Protein AF-A0A940F686-F1 (afdb_monomer_lite)

Structure (mmCIF, N/CA/C/O backbone):
data_AF-A0A940F686-F1
#
_entry.id   AF-A0A940F686-F1
#
loop_
_atom_site.group_PDB
_atom_site.id
_atom_site.type_symbol
_atom_site.label_atom_id
_atom_site.label_alt_id
_atom_site.label_comp_id
_atom_site.label_asym_id
_atom_site.label_entity_id
_atom_site.label_seq_id
_atom_site.pdbx_PDB_ins_code
_atom_site.Cartn_x
_atom_site.Cartn_y
_atom_site.Cartn_z
_atom_site.occupancy
_atom_site.B_iso_or_equiv
_atom_site.auth_seq_id
_atom_site.auth_comp_id
_atom_site.auth_asym_id
_atom_site.auth_atom_id
_atom_site.pdbx_PDB_model_num
ATOM 1 N N . MET A 1 1 ? -23.294 3.616 33.252 1.00 69.75 1 MET A N 1
ATOM 2 C CA . MET A 1 1 ? -22.230 3.518 32.228 1.00 69.75 1 MET A CA 1
ATOM 3 C C . MET A 1 1 ? -22.544 4.578 31.181 1.00 69.75 1 MET A C 1
ATOM 5 O O . MET A 1 1 ? -23.657 4.560 30.676 1.00 69.75 1 MET A O 1
ATOM 9 N N . PHE A 1 2 ? -21.670 5.561 30.952 1.00 83.56 2 PHE A N 1
ATOM 10 C CA . PHE A 1 2 ? -21.947 6.630 29.980 1.00 83.56 2 PHE A CA 1
ATOM 11 C C . PHE A 1 2 ? -21.847 6.079 28.552 1.00 83.56 2 PHE A C 1
ATOM 13 O O . PHE A 1 2 ? -20.919 5.320 28.258 1.00 83.56 2 PHE A O 1
ATOM 20 N N . ALA A 1 3 ? -22.798 6.441 27.687 1.00 90.19 3 ALA A N 1
ATOM 21 C CA . ALA A 1 3 ? -22.749 6.093 26.270 1.00 90.19 3 ALA A CA 1
ATOM 22 C C . ALA A 1 3 ? -21.462 6.648 25.634 1.00 90.19 3 ALA A C 1
ATOM 24 O O . ALA A 1 3 ? -20.983 7.717 26.019 1.00 90.19 3 ALA A O 1
ATOM 25 N N . ALA A 1 4 ? -20.874 5.906 24.693 1.00 94.38 4 ALA A N 1
ATOM 26 C CA . ALA A 1 4 ? -19.754 6.422 23.915 1.00 94.38 4 ALA A CA 1
ATOM 27 C C . ALA A 1 4 ? -20.218 7.630 23.076 1.00 94.38 4 ALA A C 1
ATOM 29 O O . ALA A 1 4 ? -21.352 7.610 22.588 1.00 94.38 4 ALA A O 1
ATOM 30 N N . PRO A 1 5 ? -19.370 8.657 22.883 1.00 96.00 5 PRO A N 1
ATOM 31 C CA . PRO A 1 5 ? -19.667 9.728 21.938 1.00 96.00 5 PRO A CA 1
ATOM 32 C C . PRO A 1 5 ? -19.938 9.165 20.535 1.00 96.00 5 PRO A C 1
ATOM 34 O O . PRO A 1 5 ? -19.390 8.112 20.194 1.00 96.00 5 PRO A O 1
ATOM 37 N N . PRO A 1 6 ? -20.720 9.844 19.683 1.00 97.06 6 PRO A N 1
ATOM 38 C CA . PRO A 1 6 ? -20.901 9.435 18.292 1.00 97.06 6 PRO A CA 1
ATOM 39 C C . PRO A 1 6 ? -19.561 9.264 17.557 1.00 97.06 6 PRO A C 1
ATOM 41 O O . PRO A 1 6 ? -18.611 10.013 17.794 1.00 97.06 6 PRO A O 1
ATOM 44 N N . LEU A 1 7 ? -19.474 8.312 16.618 1.00 96.69 7 LEU A N 1
ATOM 45 C CA . LEU A 1 7 ? -18.238 8.063 15.854 1.00 96.69 7 LEU A CA 1
ATOM 46 C C . LEU A 1 7 ? -17.739 9.315 15.110 1.00 96.69 7 LEU A C 1
ATOM 48 O O . LEU A 1 7 ? -16.535 9.524 14.995 1.00 96.69 7 LEU A O 1
ATOM 52 N N . SER A 1 8 ? -18.649 10.181 14.655 1.00 96.88 8 SER A N 1
ATOM 53 C CA . SER A 1 8 ? -18.315 11.459 14.012 1.00 96.88 8 SER A CA 1
ATOM 54 C C . SER A 1 8 ? -17.532 12.404 14.929 1.00 96.88 8 SER A C 1
ATOM 56 O O . SER A 1 8 ? -16.588 13.056 14.483 1.00 96.88 8 SER A O 1
ATOM 58 N N . GLU A 1 9 ? -17.877 12.451 16.216 1.00 97.62 9 GLU A N 1
ATOM 59 C CA . GLU A 1 9 ? -17.161 13.238 17.217 1.00 97.62 9 GLU A CA 1
ATOM 60 C C . GLU A 1 9 ? -15.781 12.642 17.509 1.00 97.62 9 GLU A C 1
ATOM 62 O O . GLU A 1 9 ? -14.790 13.370 17.538 1.00 97.62 9 GLU A O 1
ATOM 67 N N . GLN A 1 10 ? -15.688 11.316 17.608 1.00 97.81 10 GLN A N 1
ATOM 68 C CA . GLN A 1 10 ? -14.405 10.634 17.787 1.00 97.81 10 GLN A CA 1
ATOM 69 C C . GLN A 1 10 ? -13.471 10.859 16.583 1.00 97.81 10 GLN A C 1
ATOM 71 O O . GLN A 1 10 ? -12.286 11.141 16.758 1.00 97.81 10 GLN A O 1
ATOM 76 N N . PHE A 1 11 ? -13.986 10.825 15.348 1.00 97.81 11 PHE A N 1
ATOM 77 C CA . PHE A 1 11 ? -13.196 11.176 14.162 1.00 97.81 11 PHE A CA 1
ATOM 78 C C . PHE A 1 11 ? -12.789 12.645 14.128 1.00 97.81 11 PHE A C 1
ATOM 80 O O . PHE A 1 11 ? -11.676 12.952 13.699 1.00 97.81 11 PHE A O 1
ATOM 87 N N . ARG A 1 12 ? -13.650 13.558 14.591 1.00 97.56 12 ARG A N 1
ATOM 88 C CA . ARG A 1 12 ? -13.292 14.973 14.746 1.00 97.56 12 ARG A CA 1
ATOM 89 C C . ARG A 1 12 ? -12.091 15.127 15.677 1.00 97.56 12 ARG A C 1
ATOM 91 O O . ARG A 1 12 ? -11.185 15.884 15.347 1.00 97.56 12 ARG A O 1
ATOM 98 N N . GLU A 1 13 ? -12.030 14.375 16.774 1.00 97.38 13 GLU A N 1
ATOM 99 C CA . GLU A 1 13 ? -10.856 14.363 17.655 1.00 97.38 13 GLU A CA 1
ATOM 100 C C . GLU A 1 13 ? -9.606 13.797 16.970 1.00 97.38 13 GLU A C 1
ATOM 102 O O . GLU A 1 13 ? -8.530 14.382 17.088 1.00 97.38 13 GLU A O 1
ATOM 107 N N . VAL A 1 14 ? -9.727 12.690 16.224 1.00 96.94 14 VAL A N 1
ATOM 108 C CA . VAL A 1 14 ? -8.603 12.118 15.455 1.00 96.94 14 VAL A CA 1
ATOM 109 C C . VAL A 1 14 ? -8.044 13.146 14.468 1.00 96.94 14 VAL A C 1
ATOM 111 O O . VAL A 1 14 ? -6.829 13.333 14.407 1.00 96.94 14 VAL A O 1
ATOM 114 N N . ARG A 1 15 ? -8.920 13.847 13.739 1.00 97.38 15 ARG A N 1
ATOM 115 C CA . ARG A 1 15 ? -8.545 14.898 12.782 1.00 97.38 15 ARG A CA 1
ATOM 116 C C . ARG A 1 15 ? -7.947 16.120 13.470 1.00 97.38 15 ARG A C 1
ATOM 118 O O . ARG A 1 15 ? -6.946 16.631 12.992 1.00 97.38 15 ARG A O 1
ATOM 125 N N . ALA A 1 16 ? -8.511 16.560 14.594 1.00 97.00 16 ALA A N 1
ATOM 126 C CA . ALA A 1 16 ? -7.983 17.690 15.355 1.00 97.00 16 ALA A CA 1
ATOM 127 C C . ALA A 1 16 ? -6.565 17.414 15.877 1.00 97.00 16 ALA A C 1
ATOM 129 O O . ALA A 1 16 ? -5.703 18.284 15.796 1.00 97.00 16 ALA A O 1
ATOM 130 N N . ARG A 1 17 ? -6.298 16.191 16.356 1.00 96.44 17 ARG A N 1
ATOM 131 C CA . ARG A 1 17 ? -4.946 15.774 16.763 1.00 96.44 17 ARG A CA 1
ATOM 132 C C . ARG A 1 17 ? -3.987 15.713 15.577 1.00 96.44 17 ARG A C 1
ATOM 134 O O . ARG A 1 17 ? -2.887 16.228 15.680 1.00 96.44 17 ARG A O 1
ATOM 141 N N . ALA A 1 18 ? -4.414 15.126 14.457 1.00 95.50 18 ALA A N 1
ATOM 142 C CA . ALA A 1 18 ? -3.608 15.094 13.238 1.00 95.50 18 ALA A CA 1
ATOM 143 C C . ALA A 1 18 ? -3.252 16.514 12.758 1.00 95.50 18 ALA A C 1
ATOM 145 O O . ALA A 1 18 ? -2.087 16.790 12.497 1.00 95.50 18 ALA A O 1
ATOM 146 N N . ALA A 1 19 ? -4.222 17.432 12.737 1.00 94.81 19 ALA A N 1
ATOM 147 C CA . ALA A 1 19 ? -4.007 18.822 12.341 1.00 94.81 19 ALA A CA 1
ATOM 148 C C . ALA A 1 19 ? -3.065 19.569 13.299 1.00 94.81 19 ALA A C 1
ATOM 150 O O . ALA A 1 19 ? -2.225 20.343 12.850 1.00 94.81 19 ALA A O 1
ATOM 151 N N . ALA A 1 20 ? -3.146 19.304 14.609 1.00 93.69 20 ALA A N 1
ATOM 152 C CA . ALA A 1 20 ? -2.195 19.847 15.583 1.00 93.69 20 ALA A CA 1
ATOM 153 C C . ALA A 1 20 ? -0.745 19.389 15.319 1.00 93.69 20 ALA A C 1
ATOM 155 O O . ALA A 1 20 ? 0.190 20.118 15.640 1.00 93.69 20 ALA A O 1
ATOM 156 N N . ASP A 1 21 ? -0.573 18.227 14.681 1.00 90.94 21 ASP A N 1
ATOM 157 C CA . ASP A 1 21 ? 0.714 17.689 14.230 1.00 90.94 21 ASP A CA 1
ATOM 158 C C . ASP A 1 21 ? 1.072 18.110 12.781 1.00 90.94 21 ASP A C 1
ATOM 160 O O . ASP A 1 21 ? 2.051 17.615 12.219 1.00 90.94 21 ASP A O 1
ATOM 164 N N . GLY A 1 22 ? 0.293 19.000 12.151 1.00 92.31 22 GLY A N 1
ATOM 165 C CA . GLY A 1 22 ? 0.495 19.434 10.762 1.00 92.31 22 GLY A CA 1
ATOM 166 C C . GLY A 1 22 ? 0.143 18.367 9.719 1.00 92.31 22 GLY A C 1
ATOM 167 O O . GLY A 1 22 ? 0.753 18.314 8.648 1.00 92.31 22 GLY A O 1
ATOM 168 N N . LEU A 1 23 ? -0.797 17.476 10.041 1.00 94.88 23 LEU A N 1
ATOM 169 C CA . LEU A 1 23 ? -1.247 16.385 9.181 1.00 94.88 23 LEU A CA 1
ATOM 170 C C . LEU A 1 23 ? -2.728 16.550 8.807 1.00 94.88 23 LEU A C 1
ATOM 172 O O . LEU A 1 23 ? -3.594 16.759 9.655 1.00 94.88 23 LEU A O 1
ATOM 176 N N . SER A 1 24 ? -3.036 16.327 7.535 1.00 95.81 24 SER A N 1
ATOM 177 C CA . SER A 1 24 ? -4.395 16.093 7.044 1.00 95.81 24 SER A CA 1
ATOM 178 C C . SER A 1 24 ? -4.765 14.608 7.156 1.00 95.81 24 SER A C 1
ATOM 180 O O . SER A 1 24 ? -3.887 13.751 7.248 1.00 95.81 24 SER A O 1
ATOM 182 N N . ALA A 1 25 ? -6.060 14.282 7.156 1.00 96.94 25 ALA A N 1
ATOM 183 C CA . ALA A 1 25 ? -6.541 12.908 7.303 1.00 96.94 25 ALA A CA 1
ATOM 184 C C . ALA A 1 25 ? -7.573 12.547 6.227 1.00 96.94 25 ALA A C 1
ATOM 186 O O . ALA A 1 25 ? -8.651 13.139 6.167 1.00 96.94 25 ALA A O 1
ATOM 187 N N . GLU A 1 26 ? -7.272 11.523 5.431 1.00 97.00 26 GLU A N 1
ATOM 188 C CA . GLU A 1 26 ? -8.225 10.857 4.541 1.00 97.00 26 GLU A CA 1
ATOM 189 C C . GLU A 1 26 ? -8.825 9.651 5.273 1.00 97.00 26 GLU A C 1
ATOM 191 O O . GLU A 1 26 ? -8.091 8.884 5.894 1.00 97.00 26 GLU A O 1
ATOM 196 N N . THR A 1 27 ? -10.149 9.482 5.238 1.00 97.81 27 THR A N 1
ATOM 197 C CA . THR A 1 27 ? -10.847 8.385 5.928 1.00 97.81 27 THR A CA 1
ATOM 198 C C . THR A 1 27 ? -11.651 7.559 4.933 1.00 97.81 27 THR A C 1
ATOM 200 O O . THR A 1 27 ? -12.377 8.133 4.124 1.00 97.81 27 THR A O 1
ATOM 203 N N . ARG A 1 28 ? -11.562 6.231 5.025 1.00 97.69 28 ARG A N 1
ATOM 204 C CA . ARG A 1 28 ? -12.401 5.274 4.289 1.00 97.69 28 ARG A CA 1
ATOM 205 C C . ARG A 1 28 ? -12.902 4.205 5.256 1.00 97.69 28 ARG A C 1
ATOM 207 O O . ARG A 1 28 ? -12.169 3.825 6.163 1.00 97.69 28 ARG A O 1
ATOM 214 N N . ASN A 1 29 ? -14.137 3.756 5.099 1.00 96.75 29 ASN A N 1
ATOM 215 C CA . ASN A 1 29 ? -14.665 2.588 5.802 1.00 96.75 29 ASN A CA 1
ATOM 216 C C . ASN A 1 29 ? -14.457 1.328 4.953 1.00 96.75 29 ASN A C 1
ATOM 218 O O . ASN A 1 29 ? -14.397 1.430 3.730 1.00 96.75 29 ASN A O 1
ATOM 222 N N . PHE A 1 30 ? -14.322 0.180 5.609 1.00 97.25 30 PHE A N 1
ATOM 223 C CA . PHE A 1 30 ? -14.201 -1.145 4.991 1.00 97.25 30 PHE A CA 1
ATOM 224 C C . PHE A 1 30 ? -14.517 -2.232 6.032 1.00 97.25 30 PHE A C 1
ATOM 226 O O . PHE A 1 30 ? -14.425 -1.958 7.235 1.00 97.25 30 PHE A O 1
ATOM 233 N N . ASP A 1 31 ? -14.900 -3.431 5.601 1.00 96.38 31 ASP A N 1
ATOM 234 C CA . ASP A 1 31 ? -15.144 -4.577 6.486 1.00 96.38 31 ASP A CA 1
ATOM 235 C C . ASP A 1 31 ? -13.897 -5.459 6.580 1.00 96.38 31 ASP A C 1
ATOM 237 O O . ASP A 1 31 ? -13.777 -6.498 5.946 1.00 96.38 31 ASP A O 1
ATOM 241 N N . ALA A 1 32 ? -12.928 -5.042 7.389 1.00 95.38 32 ALA A N 1
ATOM 242 C CA . ALA A 1 32 ? -11.638 -5.724 7.462 1.00 95.38 32 ALA A CA 1
ATOM 243 C C . ALA A 1 32 ? -11.665 -7.115 8.114 1.00 95.38 32 ALA A C 1
ATOM 245 O O . ALA A 1 32 ? -10.636 -7.794 8.128 1.00 95.38 32 ALA A O 1
ATOM 246 N N . ARG A 1 33 ? -12.766 -7.472 8.778 1.00 94.12 33 ARG A N 1
ATOM 247 C CA . ARG A 1 33 ? -12.885 -8.674 9.617 1.00 94.12 33 ARG A CA 1
ATOM 248 C C . ARG A 1 33 ? -13.949 -9.642 9.114 1.00 94.12 33 ARG A C 1
ATOM 250 O O . ARG A 1 33 ? -14.032 -10.755 9.629 1.00 94.12 33 ARG A O 1
ATOM 257 N N . GLY A 1 34 ? -14.745 -9.211 8.144 1.00 89.69 34 GLY A N 1
ATOM 258 C CA . GLY A 1 34 ? -15.960 -9.885 7.743 1.00 89.69 34 GLY A CA 1
ATOM 259 C C . GLY A 1 34 ? -17.075 -9.744 8.776 1.00 89.69 34 GLY A C 1
ATOM 260 O O . GLY A 1 34 ? -16.886 -9.258 9.893 1.00 89.69 34 GLY A O 1
ATOM 261 N N . ALA A 1 35 ? -18.253 -10.237 8.396 1.00 86.69 35 ALA A N 1
ATOM 262 C CA . ALA A 1 35 ? -19.473 -10.200 9.205 1.00 86.69 35 ALA A CA 1
ATOM 263 C C . ALA A 1 35 ? -20.000 -8.784 9.517 1.00 86.69 35 ALA A C 1
ATOM 265 O O . ALA A 1 35 ? -20.628 -8.577 10.557 1.00 86.69 35 ALA A O 1
ATOM 266 N N . ASP A 1 36 ? -19.784 -7.835 8.602 1.00 82.62 36 ASP A N 1
ATOM 267 C CA . ASP A 1 36 ? -20.235 -6.444 8.684 1.00 82.62 36 ASP A CA 1
ATOM 268 C C . ASP A 1 36 ? -19.568 -5.642 9.828 1.00 82.62 36 ASP A C 1
ATOM 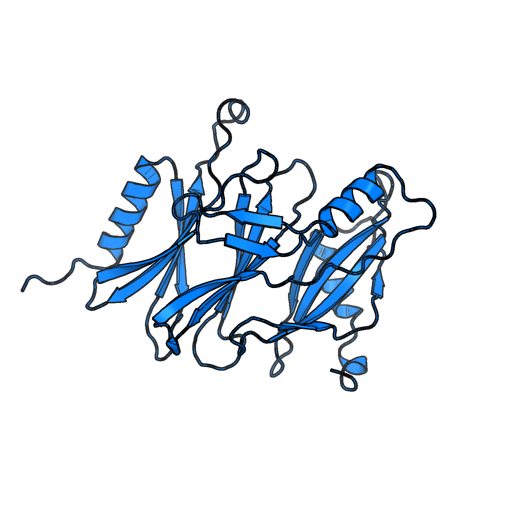270 O O . ASP A 1 36 ? -20.081 -4.607 10.282 1.00 82.62 36 ASP A O 1
ATOM 274 N N . ASP A 1 37 ? -18.388 -6.080 10.288 1.00 88.00 37 ASP A N 1
ATOM 275 C CA . ASP A 1 37 ? -17.607 -5.409 11.330 1.00 88.00 37 ASP A CA 1
ATOM 276 C C . ASP A 1 37 ? -16.911 -4.164 10.753 1.00 88.00 37 ASP A C 1
ATOM 278 O O . ASP A 1 37 ? -15.813 -4.188 10.189 1.00 88.00 37 ASP A O 1
ATOM 282 N N . THR A 1 38 ? -17.546 -3.005 10.942 1.00 94.44 38 THR A N 1
ATOM 283 C CA . THR A 1 38 ? -17.042 -1.750 10.372 1.00 94.44 38 THR A CA 1
ATOM 284 C C . THR A 1 38 ? -15.665 -1.381 10.927 1.00 94.44 38 THR A C 1
ATOM 286 O O . THR A 1 38 ? -15.492 -1.063 12.112 1.00 94.44 38 THR A O 1
ATOM 289 N N . SER A 1 39 ? -14.702 -1.319 10.015 1.00 97.56 39 SER A N 1
ATOM 290 C CA . SER A 1 39 ? -13.357 -0.808 10.235 1.00 97.56 39 SER A CA 1
ATOM 291 C C . SER A 1 39 ? -13.147 0.484 9.447 1.00 97.56 39 SER A C 1
ATOM 293 O O . SER A 1 39 ? -13.826 0.778 8.461 1.00 97.56 39 SER A O 1
ATOM 295 N N . TYR A 1 40 ? -12.203 1.302 9.899 1.00 98.38 40 TYR A N 1
ATOM 296 C CA . TYR A 1 40 ? -11.882 2.578 9.277 1.00 98.38 40 TYR A CA 1
ATOM 297 C C . TYR A 1 40 ? -10.398 2.688 8.999 1.00 98.38 40 TYR A C 1
ATOM 299 O O . TYR A 1 40 ? -9.566 2.692 9.910 1.00 98.38 40 TYR A O 1
ATOM 307 N N . LEU A 1 41 ? -10.085 2.862 7.724 1.00 98.50 41 LEU A N 1
ATOM 308 C CA . LEU A 1 41 ? -8.783 3.270 7.256 1.00 98.50 41 LEU A CA 1
ATOM 309 C C . LEU A 1 41 ? -8.643 4.783 7.405 1.00 98.50 41 LEU A C 1
ATOM 311 O O . LEU A 1 41 ? -9.472 5.545 6.907 1.00 98.50 41 LEU A O 1
ATOM 315 N N . VAL A 1 42 ? -7.566 5.224 8.047 1.00 98.50 42 VAL A N 1
ATOM 316 C CA . VAL A 1 42 ? -7.178 6.632 8.101 1.00 98.50 42 VAL A CA 1
ATOM 317 C C . VAL A 1 42 ? -5.761 6.774 7.560 1.00 98.50 42 VAL A C 1
ATOM 319 O O . VAL A 1 42 ? -4.826 6.213 8.129 1.00 98.50 42 VAL A O 1
ATOM 322 N N . VAL A 1 43 ? -5.602 7.533 6.478 1.00 98.31 43 VAL A N 1
ATOM 323 C CA . VAL A 1 43 ? -4.292 7.900 5.924 1.00 98.31 43 VAL A CA 1
ATOM 324 C C . VAL A 1 43 ? -3.994 9.332 6.341 1.00 98.31 43 VAL A C 1
ATOM 326 O O . VAL A 1 43 ? -4.697 10.256 5.928 1.00 98.31 43 VAL A O 1
ATOM 329 N N . LEU A 1 44 ? -2.977 9.515 7.181 1.00 98.06 44 LEU A N 1
ATOM 330 C CA . LEU A 1 44 ? -2.510 10.837 7.579 1.00 98.06 44 LEU A CA 1
ATOM 331 C C . LEU A 1 44 ? -1.410 11.298 6.634 1.00 98.06 44 LEU A C 1
ATOM 333 O O . LEU A 1 44 ? -0.423 10.586 6.448 1.00 98.06 44 LEU A O 1
ATOM 337 N N . LYS A 1 45 ? -1.586 12.487 6.069 1.00 95.94 45 LYS A N 1
ATOM 338 C CA . LYS A 1 45 ? -0.689 13.075 5.075 1.00 95.94 45 LYS A CA 1
ATOM 339 C C . LYS A 1 45 ? -0.162 14.398 5.614 1.00 95.94 45 LYS A C 1
ATOM 341 O O . LYS A 1 45 ? -0.989 15.204 6.048 1.00 95.94 45 LYS A O 1
ATOM 346 N N . PRO A 1 46 ? 1.153 14.659 5.594 1.00 92.00 46 PRO A N 1
ATOM 347 C CA . PRO A 1 46 ? 1.676 15.976 5.930 1.00 92.00 46 PRO A CA 1
ATOM 348 C C . PRO A 1 46 ? 0.994 17.050 5.094 1.00 92.00 46 PRO A C 1
ATOM 350 O O . PRO A 1 46 ? 0.781 16.873 3.891 1.00 92.00 46 PRO A O 1
ATOM 353 N N . GLU A 1 47 ? 0.647 18.168 5.719 1.00 87.31 47 GLU A N 1
ATOM 354 C CA . GLU A 1 47 ? 0.211 19.328 4.957 1.00 87.31 47 GLU A CA 1
ATOM 355 C C . GLU A 1 47 ? 1.348 19.774 4.034 1.00 87.31 47 GLU A C 1
ATOM 357 O O . GLU A 1 47 ? 2.525 19.760 4.407 1.00 87.31 47 GLU A O 1
ATOM 362 N N . THR A 1 48 ? 1.006 20.111 2.788 1.00 73.12 48 THR A N 1
ATOM 363 C CA . THR A 1 48 ? 2.019 20.494 1.801 1.00 73.12 48 THR A CA 1
ATOM 364 C C . THR A 1 48 ? 2.739 21.738 2.321 1.00 73.12 48 THR A C 1
ATOM 366 O O . THR A 1 48 ? 2.070 22.745 2.567 1.00 73.12 48 THR A O 1
ATOM 369 N N . PRO A 1 49 ? 4.075 21.705 2.502 1.00 66.75 49 PRO A N 1
ATOM 370 C CA . PRO A 1 49 ? 4.792 22.882 2.956 1.00 66.75 49 PRO A CA 1
ATOM 371 C C . PRO A 1 49 ? 4.561 24.033 1.977 1.00 66.75 49 PRO A C 1
ATOM 373 O O . PRO A 1 49 ? 4.455 23.819 0.765 1.00 66.75 49 PRO A O 1
ATOM 376 N N . ALA A 1 50 ? 4.495 25.261 2.497 1.00 61.41 50 ALA A N 1
ATOM 377 C CA . ALA A 1 50 ? 4.315 26.445 1.667 1.00 61.41 50 ALA A CA 1
ATOM 378 C C . ALA A 1 50 ? 5.349 26.456 0.519 1.00 61.41 50 ALA A C 1
ATOM 380 O O . ALA A 1 50 ? 6.522 26.118 0.756 1.00 61.41 50 ALA A O 1
ATOM 381 N N . PRO A 1 51 ? 4.957 26.839 -0.714 1.00 67.00 51 PRO A N 1
ATOM 382 C CA . PRO A 1 51 ? 5.883 26.926 -1.838 1.00 67.00 51 PRO A CA 1
ATOM 383 C C . PRO A 1 51 ? 7.153 27.687 -1.435 1.00 67.00 51 PRO A C 1
ATOM 385 O O . PRO A 1 51 ? 7.074 28.767 -0.856 1.00 67.00 51 PRO A O 1
ATOM 388 N N . GLY A 1 52 ? 8.331 27.112 -1.693 1.00 61.53 52 GLY A N 1
ATOM 389 C CA . GLY A 1 52 ? 9.599 27.726 -1.279 1.00 61.53 52 GLY A CA 1
ATOM 390 C C . GLY A 1 52 ? 10.101 27.344 0.124 1.00 61.53 52 GLY A C 1
ATOM 391 O O . GLY A 1 52 ? 10.969 28.024 0.663 1.00 61.53 52 GLY A O 1
ATOM 392 N N . THR A 1 53 ? 9.579 26.281 0.744 1.00 66.06 53 THR A N 1
ATOM 393 C CA . THR A 1 53 ? 10.106 25.770 2.032 1.00 66.06 53 THR A CA 1
ATOM 394 C C . THR A 1 53 ? 10.431 24.277 2.037 1.00 66.06 53 THR A C 1
ATOM 396 O O . THR A 1 53 ? 10.941 23.764 3.031 1.00 66.06 53 THR A O 1
ATOM 399 N N . TRP A 1 54 ? 10.223 23.591 0.909 1.00 64.56 54 TRP A N 1
ATOM 400 C CA . TRP A 1 54 ? 10.345 22.134 0.787 1.00 64.56 54 TRP A CA 1
ATOM 401 C C . TRP A 1 54 ? 11.738 21.580 1.133 1.00 64.56 54 TRP A C 1
ATOM 403 O O . TRP A 1 54 ? 11.849 20.428 1.530 1.00 64.56 54 TRP A O 1
ATOM 413 N N . TRP A 1 55 ? 12.797 22.390 1.022 1.00 64.19 55 TRP A N 1
ATOM 414 C CA . TRP A 1 55 ? 14.170 21.990 1.360 1.00 64.19 55 TRP A CA 1
ATOM 415 C C . TRP A 1 55 ? 14.535 22.187 2.835 1.00 64.19 55 TRP A C 1
ATOM 417 O O . TRP A 1 55 ? 15.580 21.708 3.265 1.00 64.19 55 TRP A O 1
ATOM 427 N N . LYS A 1 56 ? 13.737 22.942 3.605 1.00 64.88 56 LYS A N 1
ATOM 428 C CA . LYS A 1 56 ? 14.058 23.264 5.005 1.00 64.88 56 LYS A CA 1
ATOM 429 C C . LYS A 1 56 ? 13.566 22.200 5.978 1.00 64.88 56 LYS A C 1
ATOM 431 O O . LYS A 1 56 ? 14.198 22.028 7.009 1.00 64.88 56 LYS A O 1
ATOM 436 N N . ASN A 1 57 ? 12.490 21.494 5.637 1.00 69.88 57 ASN A N 1
ATOM 437 C CA . ASN A 1 57 ? 11.927 20.402 6.423 1.00 69.88 57 ASN A CA 1
ATOM 438 C C . ASN A 1 57 ? 11.400 19.337 5.458 1.00 69.88 57 ASN A C 1
ATOM 440 O O . ASN A 1 57 ? 10.348 19.542 4.849 1.00 69.88 57 ASN A O 1
ATOM 444 N N . THR A 1 58 ? 12.111 18.215 5.312 1.00 72.44 58 THR A N 1
ATOM 445 C CA . THR A 1 58 ? 11.535 17.042 4.644 1.00 72.44 58 THR A CA 1
ATOM 446 C C . THR A 1 58 ? 10.297 16.640 5.447 1.00 72.44 58 THR A C 1
ATOM 448 O O . THR A 1 58 ? 10.419 16.403 6.652 1.00 72.44 58 THR A O 1
ATOM 451 N N . PRO A 1 59 ? 9.094 16.638 4.848 1.00 84.00 59 PRO A N 1
ATOM 452 C CA . PRO A 1 59 ? 7.897 16.265 5.585 1.00 84.00 59 PRO A CA 1
ATOM 453 C C . PRO A 1 59 ? 8.005 14.802 6.036 1.00 84.00 59 PRO A C 1
ATOM 455 O O . PRO A 1 59 ? 8.767 14.022 5.472 1.00 84.00 59 PRO A O 1
ATOM 458 N N . ALA A 1 60 ? 7.259 14.406 7.066 1.00 91.56 60 ALA A N 1
ATOM 459 C CA . ALA A 1 60 ? 7.198 12.995 7.442 1.00 91.56 60 ALA A CA 1
ATOM 460 C C . ALA A 1 60 ? 6.574 12.158 6.306 1.00 91.56 60 ALA A C 1
ATOM 462 O O . ALA A 1 60 ? 5.841 12.682 5.477 1.00 91.56 60 ALA A O 1
ATOM 463 N N . SER A 1 61 ? 6.824 10.850 6.260 1.00 95.44 61 SER A N 1
ATOM 464 C CA . SER A 1 61 ? 6.051 9.970 5.370 1.00 95.44 61 SER A CA 1
ATOM 465 C C . SER A 1 61 ? 4.591 9.883 5.812 1.00 95.44 61 SER A C 1
ATOM 467 O O . SER A 1 61 ? 4.294 10.016 7.004 1.00 95.44 61 SER A O 1
ATOM 469 N N . ASP A 1 62 ? 3.711 9.555 4.869 1.00 97.31 62 ASP A N 1
ATOM 470 C CA . ASP A 1 62 ? 2.308 9.262 5.143 1.00 97.31 62 ASP A CA 1
ATOM 471 C C . ASP A 1 62 ? 2.172 8.120 6.159 1.00 97.31 62 ASP A C 1
ATOM 473 O O . ASP A 1 62 ? 2.915 7.129 6.149 1.00 97.31 62 ASP A O 1
ATOM 477 N N . GLU A 1 63 ? 1.186 8.244 7.039 1.00 98.31 63 GLU A N 1
ATOM 478 C CA . GLU A 1 63 ? 0.905 7.274 8.089 1.00 98.31 63 GLU A CA 1
ATOM 479 C C . GLU A 1 63 ? -0.421 6.567 7.842 1.00 98.31 63 GLU A C 1
ATOM 481 O O . GLU A 1 63 ? -1.466 7.192 7.685 1.00 98.31 63 GLU A O 1
ATOM 486 N N . LEU A 1 64 ? -0.3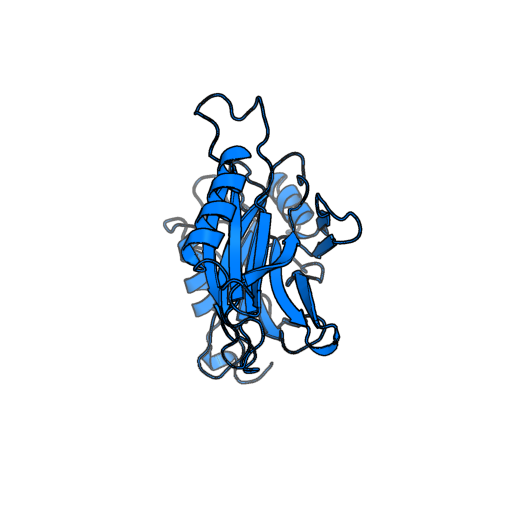75 5.241 7.874 1.00 98.50 64 LEU A N 1
ATOM 487 C CA . LEU A 1 64 ? -1.537 4.378 7.781 1.00 98.50 64 LEU A CA 1
ATOM 488 C C . LEU A 1 64 ? -2.032 4.026 9.182 1.00 98.50 64 LEU A C 1
ATOM 490 O O . LEU A 1 64 ? -1.258 3.527 10.003 1.00 98.50 64 LEU A O 1
ATOM 494 N N . ARG A 1 65 ? -3.321 4.226 9.450 1.00 98.62 65 ARG A N 1
ATOM 495 C CA . ARG A 1 65 ? -3.993 3.773 10.673 1.00 98.62 65 ARG A CA 1
ATOM 496 C C . ARG A 1 65 ? -5.235 2.965 10.339 1.00 98.62 65 ARG A C 1
ATOM 498 O O . ARG A 1 65 ? -5.959 3.316 9.413 1.00 98.62 65 ARG A O 1
ATOM 505 N N . VAL A 1 66 ? -5.509 1.944 11.146 1.00 98.56 66 VAL A N 1
ATOM 506 C CA . VAL A 1 66 ? -6.798 1.242 11.135 1.00 98.56 66 VAL A CA 1
ATOM 507 C C . VAL A 1 66 ? -7.444 1.331 12.499 1.00 98.56 66 VAL A C 1
ATOM 509 O O . VAL A 1 66 ? -6.804 1.034 13.517 1.00 98.56 66 VAL A O 1
ATOM 512 N N . TYR A 1 67 ? -8.708 1.730 12.498 1.00 98.50 67 TYR A N 1
ATOM 513 C CA . TYR A 1 67 ? -9.562 1.758 13.669 1.00 98.50 67 TYR A CA 1
ATOM 514 C C . TYR A 1 67 ? -10.701 0.759 13.510 1.00 98.50 67 TYR A C 1
ATOM 516 O O . TYR A 1 67 ? -11.422 0.832 12.522 1.00 98.50 67 TYR A O 1
ATOM 524 N N . ASP A 1 68 ? -10.912 -0.090 14.510 1.00 97.69 68 ASP A N 1
ATOM 525 C CA . ASP A 1 68 ? -12.092 -0.961 14.565 1.00 97.69 68 ASP A CA 1
ATOM 526 C C . ASP A 1 68 ? -13.128 -0.316 15.491 1.00 97.69 68 ASP A C 1
ATOM 528 O O . ASP A 1 68 ? -12.765 0.340 16.480 1.00 97.69 68 ASP A O 1
ATOM 532 N N . VAL A 1 69 ? -14.416 -0.510 15.206 1.00 96.94 69 VAL A N 1
ATOM 533 C CA . VAL A 1 69 ? -15.484 -0.090 16.120 1.00 96.94 69 VAL A CA 1
ATOM 534 C C . VAL A 1 69 ? -15.709 -1.169 17.169 1.00 96.94 69 VAL A C 1
ATOM 536 O O . VAL A 1 69 ? -16.167 -2.265 16.875 1.00 96.94 69 VAL A O 1
ATOM 539 N N . HIS A 1 70 ? -15.457 -0.844 18.435 1.00 94.88 70 HIS A N 1
ATOM 540 C CA . HIS A 1 70 ? -15.771 -1.729 19.550 1.00 94.88 70 HIS A CA 1
ATOM 541 C C . HIS A 1 70 ? -16.682 -1.024 20.551 1.00 94.88 70 HIS A C 1
ATOM 543 O O . HIS A 1 70 ? -16.295 -0.031 21.170 1.00 94.88 70 HIS A O 1
ATOM 549 N N . ARG A 1 71 ? -17.911 -1.534 20.722 1.00 93.69 71 ARG A N 1
ATOM 550 C CA . ARG A 1 71 ? -18.926 -0.973 21.642 1.00 93.69 71 ARG A CA 1
ATOM 551 C C . ARG A 1 71 ? -19.140 0.537 21.433 1.00 93.69 71 ARG A C 1
ATOM 553 O O . ARG A 1 71 ? -19.169 1.314 22.388 1.00 93.69 71 ARG A O 1
ATOM 560 N N . GLY A 1 72 ? -19.229 0.948 20.166 1.00 94.94 72 GLY A N 1
ATOM 561 C CA . GLY A 1 72 ? -19.410 2.347 19.764 1.00 94.94 72 GLY A CA 1
ATOM 562 C C . GLY A 1 72 ? -18.165 3.231 19.906 1.00 94.94 72 GLY A C 1
ATOM 563 O O . GLY A 1 72 ? -18.280 4.448 19.790 1.00 94.94 72 GLY A O 1
ATOM 564 N N . ARG A 1 73 ? -16.979 2.667 20.169 1.00 96.94 73 ARG A N 1
ATOM 565 C CA . ARG A 1 73 ? -15.713 3.412 20.274 1.00 96.94 73 ARG A CA 1
ATOM 566 C C . ARG A 1 73 ? -14.740 3.017 19.173 1.00 96.94 73 ARG A C 1
ATOM 568 O O . ARG A 1 73 ? -14.580 1.832 18.901 1.00 96.94 73 ARG A O 1
ATOM 575 N N . LEU A 1 74 ? -14.051 4.001 18.603 1.00 97.88 74 LEU A N 1
ATOM 576 C CA . LEU A 1 74 ? -12.914 3.778 17.720 1.00 97.88 74 LEU A CA 1
ATOM 577 C C . LEU A 1 74 ? -11.731 3.275 18.545 1.00 97.88 74 LEU A C 1
ATOM 579 O O . LEU A 1 74 ? -11.215 3.976 19.419 1.00 97.88 74 LEU A O 1
ATOM 583 N N . GLN A 1 75 ? -11.269 2.069 18.247 1.00 97.81 75 GLN A N 1
ATOM 584 C CA . GLN A 1 75 ? -10.054 1.516 18.821 1.00 97.81 75 GLN A CA 1
ATOM 585 C C . GLN A 1 75 ? -8.974 1.488 17.747 1.00 97.81 75 GLN A C 1
ATOM 587 O O . GLN A 1 75 ? -9.160 0.852 16.721 1.00 97.81 75 GLN A O 1
ATOM 592 N N . LEU A 1 76 ? -7.831 2.142 17.976 1.00 98.25 76 LEU A N 1
ATOM 593 C CA . LEU A 1 76 ? -6.679 2.021 17.078 1.00 98.25 76 LEU A CA 1
ATOM 594 C C . LEU A 1 76 ? -6.124 0.592 17.161 1.00 98.25 76 LEU A C 1
ATOM 596 O O . LEU A 1 76 ? -5.715 0.149 18.236 1.00 98.25 76 LEU A O 1
ATOM 600 N N . ARG A 1 77 ? -6.099 -0.118 16.034 1.00 98.06 77 ARG A N 1
ATOM 601 C CA . ARG A 1 77 ? -5.675 -1.528 15.948 1.00 98.06 77 ARG A CA 1
ATOM 602 C C . ARG A 1 77 ? -4.438 -1.730 15.095 1.00 98.06 77 ARG A C 1
ATOM 604 O O . ARG A 1 77 ? -3.704 -2.691 15.305 1.00 98.06 77 ARG A O 1
ATOM 611 N N . PHE A 1 78 ? -4.181 -0.808 14.176 1.00 98.44 78 PHE A N 1
ATOM 612 C CA . PHE A 1 78 ? -2.984 -0.813 13.352 1.00 98.44 78 PHE A CA 1
ATOM 613 C C . PHE A 1 78 ? -2.466 0.604 13.148 1.00 98.44 78 PHE A C 1
ATOM 615 O O . PHE A 1 78 ? -3.249 1.535 12.968 1.00 98.44 78 PHE A O 1
ATOM 622 N N . ARG A 1 79 ? -1.141 0.753 13.149 1.00 98.50 79 ARG A N 1
ATOM 623 C CA . ARG A 1 79 ? -0.447 1.986 12.782 1.00 98.50 79 ARG A CA 1
ATOM 624 C C . ARG A 1 79 ? 0.863 1.640 12.089 1.00 98.50 79 ARG A C 1
ATOM 626 O O . ARG A 1 79 ? 1.625 0.831 12.614 1.00 98.50 79 ARG A O 1
ATOM 633 N N . PHE A 1 80 ? 1.145 2.294 10.969 1.00 98.50 80 PHE A N 1
ATOM 634 C CA . PHE A 1 80 ? 2.430 2.204 10.287 1.00 98.50 80 PHE A CA 1
ATOM 635 C C . PHE A 1 80 ? 2.779 3.525 9.602 1.00 98.50 80 PHE A C 1
ATOM 637 O O . PHE A 1 80 ? 2.005 4.038 8.799 1.00 98.50 80 PHE A O 1
ATOM 644 N N . ARG A 1 81 ? 3.965 4.055 9.894 1.00 98.31 81 ARG A N 1
ATOM 645 C CA . ARG A 1 81 ? 4.555 5.211 9.218 1.00 98.31 81 ARG A CA 1
ATOM 646 C C . ARG A 1 81 ? 5.989 4.867 8.841 1.00 98.31 81 ARG A C 1
ATOM 648 O O . ARG A 1 81 ? 6.832 4.794 9.737 1.00 98.31 81 ARG A O 1
ATOM 655 N N . PRO A 1 82 ? 6.314 4.649 7.561 1.00 97.81 82 PRO A N 1
ATOM 656 C CA . PRO A 1 82 ? 7.678 4.318 7.197 1.00 97.81 82 PRO A CA 1
ATOM 657 C C . PRO A 1 82 ? 8.600 5.510 7.463 1.00 97.81 82 PRO A C 1
ATOM 659 O O . PRO A 1 82 ? 8.275 6.656 7.149 1.00 97.81 82 PRO A O 1
ATOM 662 N N . LYS A 1 83 ? 9.786 5.242 8.011 1.00 96.06 83 LYS A N 1
ATOM 663 C CA . LYS A 1 83 ? 10.889 6.208 7.973 1.00 96.06 83 LYS A CA 1
ATOM 664 C C . LYS A 1 83 ? 11.219 6.553 6.521 1.00 96.06 83 LYS A C 1
ATOM 666 O O . LYS A 1 83 ? 10.929 5.769 5.618 1.00 96.06 83 LYS A O 1
ATOM 671 N N . GLU A 1 84 ? 11.852 7.703 6.331 1.00 93.25 84 GLU A N 1
ATOM 672 C CA . GLU A 1 84 ? 12.331 8.142 5.023 1.00 93.25 84 GLU A CA 1
ATOM 673 C C . GLU A 1 84 ? 13.147 7.053 4.317 1.00 93.25 84 GLU A C 1
ATOM 675 O O . GLU A 1 84 ? 13.916 6.304 4.934 1.00 93.25 84 GLU A O 1
ATOM 680 N N . LEU A 1 85 ? 12.992 6.996 2.999 1.00 91.06 85 LEU A N 1
ATOM 681 C CA . LEU A 1 85 ? 13.741 6.118 2.118 1.00 91.06 85 LEU A CA 1
ATOM 682 C C . LEU A 1 85 ? 14.558 7.000 1.180 1.00 91.06 85 LEU A C 1
ATOM 684 O O . LEU A 1 85 ? 14.012 7.882 0.533 1.00 91.06 85 LEU A O 1
ATOM 688 N N . TYR A 1 86 ? 15.872 6.783 1.120 1.00 89.38 86 TYR A N 1
ATOM 689 C CA . TYR A 1 86 ? 16.788 7.610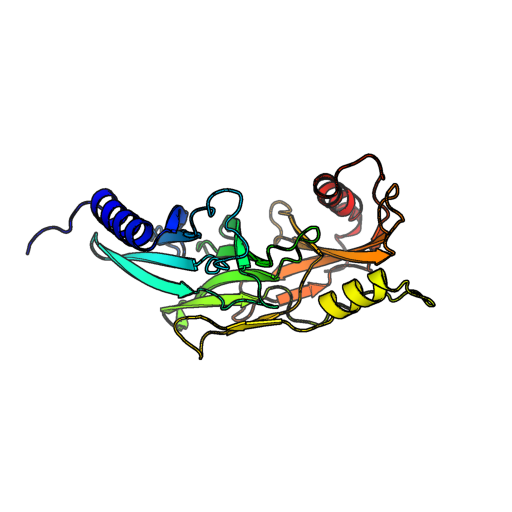 0.318 1.00 89.38 86 TYR A CA 1
ATOM 690 C C . TYR A 1 86 ? 16.738 9.115 0.659 1.00 89.38 86 TYR A C 1
ATOM 692 O O . TYR A 1 86 ? 16.964 9.951 -0.209 1.00 89.38 86 TYR A O 1
ATOM 700 N N . GLY A 1 87 ? 16.439 9.457 1.919 1.00 88.69 87 GLY A N 1
ATOM 701 C CA . GLY A 1 87 ? 16.322 10.848 2.378 1.00 88.69 87 GLY A CA 1
ATOM 702 C C . GLY A 1 87 ? 15.074 11.574 1.868 1.00 88.69 87 GLY A C 1
ATOM 703 O O . GLY A 1 87 ? 15.021 12.799 1.920 1.00 88.69 87 GLY A O 1
ATOM 704 N N . THR A 1 88 ? 14.088 10.839 1.342 1.00 88.75 88 THR A N 1
ATOM 705 C CA . THR A 1 88 ? 12.783 11.388 0.975 1.00 88.75 88 THR A CA 1
ATOM 706 C C . THR A 1 88 ? 11.661 10.682 1.724 1.00 88.75 88 THR A C 1
ATOM 708 O O . THR A 1 88 ? 11.755 9.511 2.113 1.00 88.75 88 THR A O 1
ATOM 711 N N . HIS A 1 89 ? 10.589 11.430 1.936 1.00 91.69 89 HIS A N 1
ATOM 712 C CA . HIS A 1 89 ? 9.360 10.934 2.519 1.00 91.69 89 HIS A CA 1
ATOM 713 C C . HIS A 1 89 ? 8.610 10.057 1.523 1.00 91.69 89 HIS A C 1
ATOM 715 O O . HIS A 1 89 ? 8.744 10.194 0.301 1.00 91.69 89 HIS A O 1
ATOM 721 N N . LEU A 1 90 ? 7.823 9.132 2.064 1.00 94.50 90 LEU A N 1
ATOM 722 C CA . LEU A 1 90 ? 6.998 8.250 1.260 1.00 94.50 90 LEU A CA 1
ATOM 723 C C . LEU A 1 90 ? 5.543 8.679 1.343 1.00 94.50 90 LEU A C 1
ATOM 725 O O . LEU A 1 90 ? 5.015 8.860 2.437 1.00 94.50 90 LEU A O 1
ATOM 729 N N . VAL A 1 91 ? 4.893 8.772 0.190 1.00 94.94 91 VAL A N 1
ATOM 730 C CA . VAL A 1 91 ? 3.445 8.965 0.099 1.00 94.94 91 VAL A CA 1
ATOM 731 C C . VAL A 1 91 ? 2.749 7.622 -0.025 1.00 94.94 91 VAL A C 1
ATOM 733 O O . VAL A 1 91 ? 3.276 6.705 -0.663 1.00 94.94 91 VAL A O 1
ATOM 736 N N . PHE A 1 92 ? 1.576 7.507 0.590 1.00 97.00 92 PHE A N 1
ATOM 737 C CA . PHE A 1 92 ? 0.744 6.318 0.540 1.00 97.00 92 PHE A CA 1
ATOM 738 C C . PHE A 1 92 ? -0.447 6.531 -0.392 1.00 97.00 92 PHE A C 1
ATOM 740 O O . PHE A 1 92 ? -1.218 7.484 -0.252 1.00 97.00 92 PHE A O 1
ATOM 747 N N . ARG A 1 93 ? -0.629 5.603 -1.330 1.00 95.81 93 ARG A N 1
ATOM 748 C CA . ARG A 1 93 ? -1.796 5.550 -2.213 1.00 95.81 93 ARG A CA 1
ATOM 749 C C . ARG A 1 93 ? -2.635 4.324 -1.875 1.00 95.81 93 ARG A C 1
ATOM 751 O O . ARG A 1 93 ? -2.091 3.231 -1.763 1.00 95.81 93 ARG A O 1
ATOM 758 N N . VAL A 1 94 ? -3.946 4.519 -1.742 1.00 97.12 94 VAL A N 1
ATOM 759 C CA . VAL A 1 94 ? -4.938 3.436 -1.664 1.00 97.12 94 VAL A CA 1
ATOM 760 C C . VAL A 1 94 ? -5.388 3.102 -3.082 1.00 97.12 94 VAL A C 1
ATOM 762 O O . VAL A 1 94 ? -5.869 3.993 -3.782 1.00 97.12 94 VAL A O 1
ATOM 765 N N . ASP A 1 95 ? -5.247 1.843 -3.489 1.00 95.81 95 ASP A N 1
ATOM 766 C CA . ASP A 1 95 ? -5.660 1.359 -4.812 1.00 95.81 95 ASP A CA 1
ATOM 767 C C . ASP A 1 95 ? -6.943 0.532 -4.755 1.00 95.81 95 ASP A C 1
ATOM 769 O O . ASP A 1 95 ? -7.797 0.697 -5.619 1.00 95.81 95 ASP A O 1
ATOM 773 N N . SER A 1 96 ? -7.095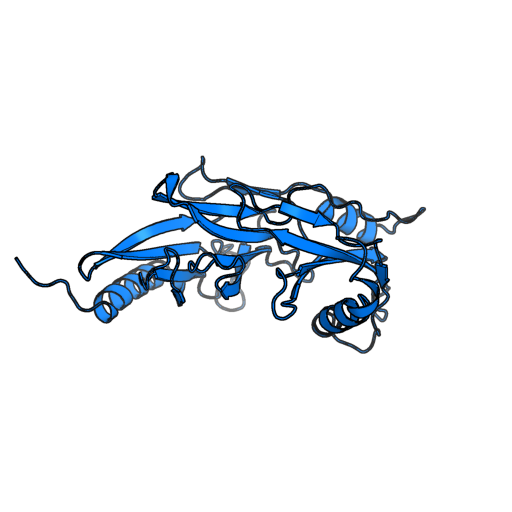 -0.320 -3.738 1.00 96.25 96 SER A N 1
ATOM 774 C CA . SER A 1 96 ? -8.284 -1.159 -3.550 1.00 96.25 96 SER A CA 1
ATOM 775 C C . SER A 1 96 ? -8.598 -1.346 -2.072 1.00 96.25 96 SER A C 1
ATOM 777 O O . SER A 1 96 ? -7.680 -1.426 -1.258 1.00 96.25 96 SER A O 1
ATOM 779 N N . LEU A 1 97 ? -9.887 -1.417 -1.758 1.00 96.62 97 LEU A N 1
ATOM 780 C CA . LEU A 1 97 ? -10.469 -1.849 -0.487 1.00 96.62 97 LEU A CA 1
ATOM 781 C C . LEU A 1 97 ? -11.644 -2.743 -0.875 1.00 96.62 97 LEU A C 1
ATOM 783 O O . LEU A 1 97 ? -12.680 -2.207 -1.259 1.00 96.62 97 LEU A O 1
ATOM 787 N N . ASP A 1 98 ? -11.411 -4.048 -0.941 1.00 95.69 98 ASP A N 1
ATOM 788 C CA . ASP A 1 98 ? -12.363 -5.018 -1.498 1.00 95.69 98 ASP A CA 1
ATOM 789 C C . ASP A 1 98 ? -12.036 -6.424 -0.975 1.00 95.69 98 ASP A C 1
ATOM 791 O O . ASP A 1 98 ? -10.891 -6.656 -0.578 1.00 95.69 98 ASP A O 1
ATOM 795 N N . ASP A 1 99 ? -12.993 -7.346 -1.022 1.00 94.75 99 ASP A N 1
ATOM 796 C CA . ASP A 1 99 ? -12.808 -8.769 -0.704 1.00 94.75 99 ASP A CA 1
ATOM 797 C C . ASP A 1 99 ? -12.185 -9.482 -1.914 1.00 94.75 99 ASP A C 1
ATOM 799 O O . ASP A 1 99 ? -12.860 -10.004 -2.808 1.00 94.75 99 ASP A O 1
ATOM 803 N N . LEU A 1 100 ? -10.855 -9.448 -1.997 1.00 92.56 100 LEU A N 1
ATOM 804 C CA . LEU A 1 100 ? -10.109 -9.921 -3.164 1.00 92.56 100 LEU A CA 1
ATOM 805 C C . LEU A 1 100 ? -10.023 -11.445 -3.235 1.00 92.56 100 LEU A C 1
ATOM 807 O O . LEU A 1 100 ? -9.577 -11.992 -4.255 1.00 92.56 100 LEU A O 1
ATOM 811 N N . ASP A 1 101 ? -10.370 -12.128 -2.150 1.00 90.88 101 ASP A N 1
ATOM 812 C CA . ASP A 1 101 ? -10.150 -13.555 -1.987 1.00 90.88 101 ASP A CA 1
ATOM 813 C C . ASP A 1 101 ? -11.405 -14.367 -1.659 1.00 90.88 101 ASP A C 1
ATOM 815 O O . ASP A 1 101 ? -11.335 -15.605 -1.689 1.00 90.88 101 ASP A O 1
ATOM 819 N N . GLY A 1 102 ? -12.539 -13.677 -1.510 1.00 91.44 102 GLY A N 1
ATOM 820 C CA . GLY A 1 102 ? -13.870 -14.230 -1.302 1.00 91.44 102 GLY A CA 1
ATOM 821 C C . GLY A 1 102 ? -14.112 -14.677 0.137 1.00 91.44 102 GLY A C 1
ATOM 822 O O . GLY A 1 102 ? -14.969 -15.537 0.362 1.00 91.44 102 GLY A O 1
ATOM 823 N N . SER A 1 103 ? -13.323 -14.188 1.096 1.00 91.31 103 SER A N 1
ATOM 824 C CA . SER A 1 103 ? -13.437 -14.551 2.511 1.00 91.31 103 SER A CA 1
ATOM 825 C C . SER A 1 103 ? -14.544 -13.791 3.243 1.00 91.31 103 SER A C 1
ATOM 827 O O . SER A 1 103 ? -14.897 -14.159 4.366 1.00 91.31 103 SER A O 1
ATOM 829 N N . GLY A 1 104 ? -15.116 -12.766 2.610 1.00 93.31 104 GLY A N 1
ATOM 830 C CA . GLY A 1 104 ? -16.044 -11.818 3.212 1.00 93.31 104 GLY A CA 1
ATOM 831 C C . GLY A 1 104 ? -15.355 -10.699 3.991 1.00 93.31 104 GLY A C 1
ATOM 832 O O . GLY A 1 104 ? -16.061 -9.869 4.552 1.00 93.31 104 GLY A O 1
ATOM 833 N N . ALA A 1 105 ? -14.019 -10.672 4.048 1.00 95.62 105 ALA A N 1
ATOM 834 C CA . ALA A 1 105 ? -13.246 -9.616 4.688 1.00 95.62 105 ALA A CA 1
ATOM 835 C C . ALA A 1 105 ? -12.476 -8.807 3.637 1.00 95.62 105 ALA A C 1
ATOM 837 O O . ALA A 1 105 ? -11.703 -9.351 2.856 1.00 95.62 105 ALA A O 1
ATOM 838 N N . ASP A 1 106 ? -12.638 -7.490 3.660 1.00 96.94 106 ASP A N 1
ATOM 839 C CA . ASP A 1 106 ? -11.961 -6.577 2.751 1.00 96.94 106 ASP A CA 1
ATOM 840 C C . ASP A 1 106 ? -10.447 -6.530 3.019 1.00 96.94 106 ASP A C 1
ATOM 842 O O . ASP A 1 106 ? -9.984 -6.260 4.139 1.00 96.94 106 ASP A O 1
ATOM 846 N N . GLU A 1 107 ? -9.648 -6.639 1.957 1.00 96.69 107 GLU A N 1
ATOM 847 C CA . GLU A 1 107 ? -8.234 -6.290 1.980 1.00 96.69 107 GLU A CA 1
ATOM 848 C C . GLU A 1 107 ? -7.956 -4.905 1.403 1.00 96.69 107 GLU A C 1
ATOM 850 O O . GLU A 1 107 ? -8.478 -4.478 0.372 1.00 96.69 107 GLU A O 1
ATOM 855 N N . LEU A 1 108 ? -7.006 -4.214 2.032 1.00 97.75 108 LEU A N 1
ATOM 856 C CA . LEU A 1 108 ? -6.434 -2.996 1.480 1.00 97.75 108 LEU A CA 1
ATOM 857 C C . LEU A 1 108 ? -5.240 -3.339 0.599 1.00 97.75 108 LEU A C 1
ATOM 859 O O . LEU A 1 108 ? -4.224 -3.834 1.093 1.00 97.75 108 LEU A O 1
ATOM 863 N N . ILE A 1 109 ? -5.297 -2.931 -0.666 1.00 97.62 109 ILE A N 1
ATOM 864 C CA . ILE A 1 109 ? -4.123 -2.824 -1.530 1.00 97.62 109 ILE A CA 1
ATOM 865 C C . ILE A 1 109 ? -3.747 -1.359 -1.685 1.00 97.62 109 ILE A C 1
ATOM 867 O O . ILE A 1 109 ? -4.576 -0.503 -1.999 1.00 97.62 109 ILE A O 1
ATOM 871 N N . GLY A 1 110 ? -2.468 -1.076 -1.488 1.00 97.56 110 GLY A N 1
ATOM 872 C CA . GLY A 1 110 ? -1.916 0.252 -1.677 1.00 97.56 110 GLY A CA 1
ATOM 873 C C . GLY A 1 110 ? -0.429 0.206 -1.969 1.00 97.56 110 GLY A C 1
ATOM 874 O O . GLY A 1 110 ? 0.163 -0.859 -2.154 1.00 97.56 110 GLY A O 1
ATOM 875 N N . SER A 1 111 ? 0.207 1.368 -1.973 1.00 97.50 111 SER A N 1
ATOM 876 C CA . SER A 1 111 ? 1.659 1.458 -2.104 1.00 97.50 111 SER A CA 1
ATOM 877 C C . SER A 1 111 ? 2.238 2.639 -1.366 1.00 97.50 111 SER A C 1
ATOM 879 O O . SER A 1 111 ? 1.614 3.689 -1.249 1.00 97.50 111 SER A O 1
ATOM 881 N N . TYR A 1 112 ? 3.480 2.456 -0.925 1.00 97.44 112 TYR A N 1
ATOM 882 C CA . TYR A 1 112 ? 4.357 3.554 -0.550 1.00 97.44 112 TYR A CA 1
ATOM 883 C C . TYR A 1 112 ? 5.291 3.872 -1.706 1.00 97.44 112 TYR A C 1
ATOM 885 O O . TYR A 1 112 ? 5.911 2.959 -2.254 1.00 97.44 112 TYR A O 1
ATOM 893 N N . ALA A 1 113 ? 5.451 5.147 -2.035 1.00 94.38 113 ALA A N 1
ATOM 894 C CA . ALA A 1 113 ? 6.423 5.576 -3.032 1.00 94.38 113 ALA A CA 1
ATOM 895 C C . ALA A 1 113 ? 7.200 6.804 -2.551 1.00 94.38 113 ALA A C 1
ATOM 897 O O . ALA A 1 113 ? 6.608 7.688 -1.928 1.00 94.38 113 ALA A O 1
ATOM 898 N N . PRO A 1 114 ? 8.509 6.884 -2.841 1.00 91.38 114 PRO A N 1
ATOM 899 C CA . PRO A 1 114 ? 9.276 8.094 -2.591 1.00 91.38 114 PRO A CA 1
ATOM 900 C C . PRO A 1 114 ? 8.756 9.239 -3.466 1.00 91.38 114 PRO A C 1
ATOM 902 O O . PRO A 1 114 ? 8.533 9.061 -4.666 1.00 91.38 114 PRO A O 1
ATOM 905 N N . VAL A 1 115 ? 8.621 10.435 -2.894 1.00 82.94 115 VAL A N 1
ATOM 906 C CA . VAL A 1 115 ? 8.350 11.643 -3.683 1.00 82.94 115 VAL A CA 1
ATOM 907 C C . VAL A 1 115 ? 9.672 12.108 -4.293 1.00 82.94 115 VAL A C 1
ATOM 909 O O . VAL A 1 115 ? 10.456 12.812 -3.659 1.00 82.94 115 VAL A O 1
ATOM 912 N N . ALA A 1 116 ? 9.963 11.645 -5.508 1.00 75.12 116 ALA A N 1
ATOM 913 C CA . ALA A 1 116 ? 11.121 12.058 -6.299 1.00 75.12 116 ALA A CA 1
ATOM 914 C C . ALA A 1 116 ? 10.673 12.749 -7.599 1.00 75.12 116 ALA A C 1
ATOM 916 O O . ALA A 1 116 ? 9.604 12.455 -8.131 1.00 75.12 116 ALA A O 1
ATOM 917 N N . MET A 1 117 ? 11.507 13.654 -8.128 1.00 53.94 117 MET A N 1
ATOM 918 C CA . MET A 1 117 ? 11.229 14.534 -9.281 1.00 53.94 117 MET A CA 1
ATOM 919 C C . MET A 1 117 ? 11.091 13.831 -10.656 1.00 53.94 117 MET A C 1
ATOM 921 O O . MET A 1 117 ? 11.512 14.381 -11.671 1.00 53.94 117 MET A O 1
ATOM 925 N N . GLY A 1 118 ? 10.515 12.630 -10.746 1.00 56.59 118 GLY A N 1
ATOM 926 C CA . GLY A 1 118 ? 10.205 12.062 -12.066 1.00 56.59 118 GLY A CA 1
ATOM 927 C C . GLY A 1 118 ? 9.893 10.573 -12.139 1.00 56.59 118 GLY A C 1
ATOM 928 O O . GLY A 1 118 ? 9.369 10.141 -13.158 1.00 56.59 118 GLY A O 1
ATOM 929 N N . ALA A 1 119 ? 10.171 9.789 -11.096 1.00 60.75 119 ALA A N 1
ATOM 930 C CA . ALA A 1 119 ? 9.790 8.379 -11.047 1.00 60.75 119 ALA A CA 1
ATOM 931 C C . ALA A 1 119 ? 9.068 8.090 -9.731 1.00 60.75 119 ALA A C 1
ATOM 933 O O . ALA A 1 119 ? 9.643 8.226 -8.651 1.00 60.75 119 ALA A O 1
ATOM 934 N N . PHE A 1 120 ? 7.795 7.720 -9.838 1.00 74.00 120 PHE A N 1
ATOM 935 C CA . PHE A 1 120 ? 7.056 7.107 -8.745 1.00 74.00 120 PHE A CA 1
ATOM 936 C C . PHE A 1 120 ? 7.430 5.628 -8.799 1.00 74.00 120 PHE A C 1
ATOM 938 O O . PHE A 1 120 ? 6.987 4.948 -9.711 1.00 74.00 120 PHE A O 1
ATOM 945 N N . ASP A 1 121 ? 8.295 5.148 -7.904 1.00 89.38 121 ASP A N 1
ATOM 946 C CA . ASP A 1 121 ? 8.658 3.726 -7.841 1.00 89.38 121 ASP A CA 1
ATOM 947 C C . ASP A 1 121 ? 7.900 3.063 -6.679 1.00 89.38 121 ASP A C 1
ATOM 949 O O . ASP A 1 121 ? 8.465 2.896 -5.587 1.00 89.38 121 ASP A O 1
ATOM 953 N N . PRO A 1 122 ? 6.601 2.756 -6.829 1.00 94.75 122 PRO A N 1
ATOM 954 C CA . PRO A 1 122 ? 5.812 2.273 -5.718 1.00 94.75 122 PRO A CA 1
ATOM 955 C C . PRO A 1 122 ? 6.295 0.911 -5.236 1.00 94.75 122 PRO A C 1
ATOM 957 O O . PRO A 1 122 ? 6.742 0.056 -6.006 1.00 94.75 122 PRO A O 1
ATOM 960 N N . ILE A 1 123 ? 6.149 0.713 -3.932 1.00 96.19 123 ILE A N 1
ATOM 961 C CA . ILE A 1 123 ? 6.323 -0.554 -3.235 1.00 96.19 123 ILE A CA 1
ATOM 962 C C . ILE A 1 123 ? 4.911 -1.043 -2.909 1.00 96.19 123 ILE A C 1
ATOM 964 O O . ILE A 1 123 ? 4.317 -0.546 -1.945 1.00 96.19 123 ILE A O 1
ATOM 968 N N . PRO A 1 124 ? 4.344 -1.966 -3.708 1.00 97.12 124 PRO A N 1
ATOM 969 C CA . PRO A 1 124 ? 2.976 -2.416 -3.515 1.00 97.12 124 PRO A CA 1
ATOM 970 C C . PRO A 1 124 ? 2.875 -3.260 -2.246 1.00 97.12 124 PRO A C 1
ATOM 972 O O . PRO A 1 124 ? 3.711 -4.138 -1.984 1.00 97.12 124 PRO A O 1
ATOM 975 N N . VAL A 1 125 ? 1.846 -2.994 -1.455 1.00 97.81 125 VAL A N 1
ATOM 976 C CA . VAL A 1 125 ? 1.585 -3.633 -0.170 1.00 97.81 125 VAL A CA 1
ATOM 977 C C . VAL A 1 125 ? 0.129 -4.061 -0.077 1.00 97.81 125 VAL A C 1
ATOM 979 O O . VAL A 1 125 ? -0.750 -3.470 -0.698 1.00 97.81 125 VAL A O 1
ATOM 982 N N . VAL A 1 126 ? -0.106 -5.077 0.742 1.00 97.81 126 VAL A N 1
ATOM 983 C CA . VAL A 1 126 ? -1.433 -5.483 1.187 1.00 97.81 126 VAL A CA 1
ATOM 984 C C . VAL A 1 126 ? -1.502 -5.409 2.697 1.00 97.81 126 VAL A C 1
ATOM 986 O O . VAL A 1 126 ? -0.569 -5.822 3.394 1.00 97.81 126 VAL A O 1
ATOM 989 N N . LEU A 1 127 ? -2.602 -4.869 3.194 1.00 97.94 127 LEU A N 1
ATOM 990 C CA . LEU A 1 127 ? -2.980 -4.903 4.590 1.00 97.94 127 LEU A CA 1
ATOM 991 C C . LEU A 1 127 ? -4.247 -5.741 4.709 1.00 97.94 127 LEU A C 1
ATOM 993 O O . LEU A 1 127 ? -5.247 -5.447 4.064 1.00 97.94 127 LEU A O 1
ATOM 997 N N . ARG A 1 128 ? -4.188 -6.753 5.567 1.00 96.56 128 ARG A N 1
ATOM 998 C CA . ARG A 1 128 ? -5.314 -7.638 5.866 1.00 96.56 128 ARG A CA 1
ATOM 999 C C . ARG A 1 128 ? -5.369 -7.936 7.355 1.00 96.56 128 ARG A C 1
ATOM 1001 O O . ARG A 1 128 ? -4.338 -7.839 8.040 1.00 96.56 128 ARG A O 1
ATOM 1008 N N . PHE A 1 129 ? -6.539 -8.295 7.855 1.00 96.62 129 PHE A N 1
ATOM 1009 C CA . PHE A 1 129 ? -6.667 -8.834 9.200 1.00 96.62 129 PHE A CA 1
ATOM 1010 C C . PHE A 1 129 ? -6.257 -10.315 9.203 1.00 96.62 129 PHE A C 1
ATOM 1012 O O . PHE A 1 129 ? -6.448 -11.040 8.232 1.00 96.62 129 PHE A O 1
ATOM 1019 N N . ASP A 1 130 ? -5.577 -10.756 10.257 1.00 95.06 130 ASP A N 1
ATOM 1020 C CA . ASP A 1 130 ? -5.237 -12.162 10.461 1.00 95.06 130 ASP A CA 1
ATOM 1021 C C . ASP A 1 130 ? -6.024 -12.670 11.663 1.00 95.06 130 ASP A C 1
ATOM 1023 O O . ASP A 1 130 ? -5.646 -12.377 12.800 1.00 95.06 130 ASP A O 1
ATOM 1027 N N . ASP A 1 131 ? -7.104 -13.411 11.410 1.00 92.75 131 ASP A N 1
ATOM 1028 C CA . ASP A 1 131 ? -8.027 -13.886 12.448 1.00 92.75 131 ASP A CA 1
ATOM 1029 C C . ASP A 1 131 ? -7.327 -14.718 13.516 1.00 92.75 131 ASP A C 1
ATOM 1031 O O . ASP A 1 131 ? -7.497 -14.483 14.716 1.00 92.75 131 ASP A O 1
ATOM 1035 N N . GLY A 1 132 ? -6.464 -15.641 13.080 1.00 93.19 132 GLY A N 1
ATOM 1036 C CA . GLY A 1 132 ? -5.745 -16.552 13.966 1.00 93.19 132 GLY A CA 1
ATOM 1037 C C . GLY A 1 132 ? -4.851 -15.824 14.969 1.00 93.19 132 GLY A C 1
ATOM 1038 O O . GLY A 1 132 ? -4.684 -16.284 16.096 1.00 93.19 132 GLY A O 1
ATOM 1039 N N . ALA A 1 133 ? -4.295 -14.673 14.584 1.00 94.75 133 ALA A N 1
ATOM 1040 C CA . ALA A 1 133 ? -3.505 -13.824 15.472 1.00 94.75 133 ALA A CA 1
ATOM 1041 C C . ALA A 1 133 ? -4.275 -12.600 16.008 1.00 94.75 133 ALA A C 1
ATOM 1043 O O . ALA A 1 133 ? -3.736 -11.865 16.834 1.00 94.75 133 ALA A O 1
ATOM 1044 N N . SER A 1 134 ? -5.508 -12.368 15.548 1.00 95.19 134 SER A N 1
ATOM 1045 C CA . SER A 1 134 ? -6.344 -11.198 15.845 1.00 95.19 134 SER A CA 1
ATOM 1046 C C . SER A 1 134 ? -5.624 -9.850 15.659 1.00 95.19 134 SER A C 1
ATOM 1048 O O . SER A 1 134 ? -5.806 -8.903 16.441 1.00 95.19 134 SER A O 1
ATOM 1050 N N . VAL A 1 135 ? -4.776 -9.759 14.628 1.00 96.50 135 VAL A N 1
ATOM 1051 C CA . VAL A 1 135 ? -3.956 -8.576 14.321 1.00 96.50 135 VAL A CA 1
ATOM 1052 C C . VAL A 1 135 ? -3.941 -8.267 12.831 1.00 96.50 135 VAL A C 1
ATOM 1054 O O . VAL A 1 135 ? -3.909 -9.157 11.989 1.00 96.50 135 VAL A O 1
ATOM 1057 N N . TYR A 1 136 ? -3.853 -6.981 12.510 1.00 97.56 136 TYR A N 1
ATOM 1058 C CA . TYR A 1 136 ? -3.580 -6.521 11.155 1.00 97.56 136 TYR A CA 1
ATOM 1059 C C . TYR A 1 136 ? -2.140 -6.823 10.731 1.00 97.56 136 TYR A C 1
ATOM 1061 O O . TYR A 1 136 ? -1.191 -6.611 11.495 1.00 97.56 136 TYR A O 1
ATOM 1069 N N . LYS A 1 137 ? -1.965 -7.265 9.484 1.00 97.06 137 LYS A N 1
ATOM 1070 C CA . LYS A 1 137 ? -0.661 -7.547 8.877 1.00 97.06 137 LYS A CA 1
ATOM 1071 C C . LYS A 1 137 ? -0.496 -6.759 7.588 1.00 97.06 137 LYS A C 1
ATOM 1073 O O . LYS A 1 137 ? -1.244 -6.954 6.639 1.00 97.06 137 LYS A O 1
ATOM 1078 N N . LEU A 1 138 ? 0.535 -5.919 7.552 1.00 97.81 138 LEU A N 1
ATOM 1079 C CA . LEU A 1 138 ? 0.961 -5.185 6.363 1.00 97.81 138 LEU A CA 1
ATOM 1080 C C . LEU A 1 138 ? 2.148 -5.909 5.719 1.00 97.81 138 LEU A C 1
ATOM 1082 O O . LEU A 1 138 ? 3.187 -6.111 6.354 1.00 97.81 138 LEU A O 1
ATOM 1086 N N . GLN A 1 139 ? 1.989 -6.343 4.473 1.00 97.38 139 GLN A N 1
ATOM 1087 C CA . GLN A 1 139 ? 2.939 -7.204 3.771 1.00 97.38 139 GLN A CA 1
ATOM 1088 C C . GLN A 1 139 ? 3.238 -6.647 2.372 1.00 97.38 139 GLN A C 1
ATOM 1090 O O . GLN A 1 139 ? 2.349 -6.092 1.738 1.00 97.38 139 GLN A O 1
ATOM 1095 N N . PRO A 1 140 ? 4.470 -6.792 1.853 1.00 97.00 140 PRO A N 1
ATOM 1096 C CA . PRO A 1 140 ? 4.764 -6.421 0.475 1.00 97.00 140 PRO A CA 1
ATOM 1097 C C . PRO A 1 140 ? 4.189 -7.463 -0.482 1.00 97.00 140 PRO A C 1
ATOM 1099 O O . PRO A 1 140 ? 4.306 -8.663 -0.218 1.00 97.00 140 PRO A O 1
ATOM 1102 N N . LEU A 1 141 ? 3.646 -7.013 -1.610 1.00 95.94 141 LEU A N 1
ATOM 1103 C CA . LEU A 1 141 ? 3.174 -7.902 -2.672 1.00 95.94 141 LEU A CA 1
ATOM 1104 C C . LEU A 1 141 ? 4.352 -8.435 -3.495 1.00 95.94 141 LEU A C 1
ATOM 1106 O O . LEU A 1 141 ? 4.522 -9.645 -3.634 1.00 95.94 141 LEU A O 1
ATOM 1110 N N . VAL A 1 142 ? 5.240 -7.551 -3.962 1.00 94.75 142 VAL A N 1
ATOM 1111 C CA . VAL A 1 142 ? 6.425 -7.944 -4.744 1.00 94.75 142 VAL A CA 1
ATOM 1112 C C . VAL A 1 142 ? 7.568 -8.323 -3.804 1.00 94.75 142 VAL A C 1
ATOM 1114 O O . VAL A 1 142 ? 8.294 -7.478 -3.277 1.00 94.75 142 VAL A O 1
ATOM 1117 N N . ARG A 1 143 ? 7.700 -9.627 -3.548 1.00 93.62 143 ARG A N 1
ATOM 1118 C CA . ARG A 1 143 ? 8.641 -10.187 -2.555 1.00 93.62 143 ARG A CA 1
ATOM 1119 C C . ARG A 1 143 ? 9.869 -10.845 -3.161 1.00 93.62 143 ARG A C 1
ATOM 1121 O O . ARG A 1 143 ? 10.863 -11.019 -2.458 1.00 93.62 143 ARG A O 1
ATOM 1128 N N . GLN A 1 144 ? 9.771 -11.259 -4.416 1.00 92.44 144 GLN A N 1
ATOM 1129 C CA . GLN A 1 144 ? 10.866 -11.859 -5.161 1.00 92.44 144 GLN A CA 1
ATOM 1130 C C . GLN A 1 144 ? 11.563 -10.776 -5.973 1.00 92.44 144 GLN A C 1
ATOM 1132 O O . GLN A 1 144 ? 10.935 -9.800 -6.382 1.00 92.44 144 GLN A O 1
ATOM 1137 N N . ARG A 1 145 ? 12.871 -10.944 -6.179 1.00 93.12 145 ARG A N 1
ATOM 1138 C CA . ARG A 1 145 ? 13.632 -10.043 -7.038 1.00 93.12 145 ARG A CA 1
ATOM 1139 C C . ARG A 1 145 ? 13.042 -10.125 -8.450 1.00 93.12 145 ARG A C 1
ATOM 1141 O O . ARG A 1 145 ? 13.014 -11.233 -8.983 1.00 93.12 145 ARG A O 1
ATOM 1148 N N . PRO A 1 146 ? 12.618 -9.004 -9.055 1.00 89.31 146 PRO A N 1
ATOM 1149 C CA . PRO A 1 146 ? 12.092 -9.034 -10.408 1.00 89.31 146 PRO A CA 1
ATOM 1150 C C . PRO A 1 146 ? 13.212 -9.415 -11.375 1.00 89.31 146 PRO A C 1
ATOM 1152 O O . PRO A 1 146 ? 14.339 -8.902 -11.292 1.00 89.31 146 PRO A O 1
ATOM 1155 N N . ASP A 1 147 ? 12.914 -10.323 -12.295 1.00 89.62 147 ASP A N 1
ATOM 1156 C CA . ASP A 1 147 ? 13.874 -10.787 -13.291 1.00 89.62 147 ASP A CA 1
ATOM 1157 C C . ASP A 1 147 ? 13.772 -9.928 -14.558 1.00 89.62 147 ASP A C 1
ATOM 1159 O O . ASP A 1 147 ? 13.320 -10.322 -15.635 1.00 89.62 147 ASP A O 1
ATOM 1163 N N . ILE A 1 148 ? 14.164 -8.671 -14.363 1.00 87.69 148 ILE A N 1
ATOM 1164 C CA . ILE A 1 148 ? 14.147 -7.608 -15.368 1.00 87.69 148 ILE A CA 1
ATOM 1165 C C . ILE A 1 148 ? 15.195 -7.916 -16.435 1.00 87.69 148 ILE A C 1
ATOM 1167 O O . ILE A 1 148 ? 16.368 -8.055 -16.090 1.00 87.69 148 ILE A O 1
ATOM 1171 N N . ALA A 1 149 ? 14.825 -7.989 -17.712 1.00 87.38 149 ALA A N 1
ATOM 1172 C CA . ALA A 1 149 ? 15.801 -8.161 -18.785 1.00 87.38 149 ALA A CA 1
ATOM 1173 C C . ALA A 1 149 ? 16.828 -7.011 -18.783 1.00 87.38 149 ALA A C 1
ATOM 1175 O O . ALA A 1 149 ? 16.468 -5.840 -18.728 1.00 87.38 149 ALA A O 1
ATOM 1176 N N . VAL A 1 150 ? 18.122 -7.323 -18.848 1.00 87.38 150 VAL A N 1
ATOM 1177 C CA . VAL A 1 150 ? 19.170 -6.292 -18.915 1.00 87.38 150 VAL A CA 1
ATOM 1178 C C . VAL A 1 150 ? 19.654 -6.200 -20.358 1.00 87.38 150 VAL A C 1
ATOM 1180 O O . VAL A 1 150 ? 20.075 -7.223 -20.894 1.00 87.38 150 VAL A O 1
ATOM 1183 N N . PRO A 1 151 ? 19.596 -5.023 -21.004 1.00 85.12 151 PRO A N 1
ATOM 1184 C CA . PRO A 1 151 ? 20.217 -4.829 -22.311 1.00 85.12 151 PRO A CA 1
ATOM 1185 C C . PRO A 1 151 ? 21.721 -5.135 -22.261 1.00 85.12 151 PRO A C 1
ATOM 1187 O O . PRO A 1 151 ? 22.353 -4.870 -21.243 1.00 85.12 151 PRO A O 1
ATOM 1190 N N . ASP A 1 152 ? 22.325 -5.591 -23.364 1.00 89.44 152 ASP A N 1
ATOM 1191 C CA . ASP A 1 152 ? 23.770 -5.897 -23.410 1.00 89.44 152 ASP A CA 1
ATOM 1192 C C . ASP A 1 152 ? 24.653 -4.685 -23.068 1.00 89.44 152 ASP A C 1
ATOM 1194 O O . ASP A 1 152 ? 25.754 -4.815 -22.530 1.00 89.44 152 ASP A O 1
ATOM 1198 N N . ARG A 1 153 ? 24.175 -3.477 -23.393 1.00 88.44 153 ARG A N 1
ATOM 1199 C CA . ARG A 1 153 ? 24.863 -2.201 -23.149 1.00 88.44 153 ARG A CA 1
ATOM 1200 C C . ARG A 1 153 ? 23.878 -1.165 -22.602 1.00 88.44 153 ARG A C 1
ATOM 1202 O O . ARG A 1 153 ? 23.445 -0.290 -23.353 1.00 88.44 153 ARG A O 1
ATOM 1209 N N . PRO A 1 154 ? 23.497 -1.258 -21.317 1.00 88.56 154 PRO A N 1
ATOM 1210 C CA . PRO A 1 154 ? 22.526 -0.346 -20.739 1.00 88.56 154 PRO A CA 1
ATOM 1211 C C . PRO A 1 154 ? 23.150 1.041 -20.551 1.00 88.56 154 PRO A C 1
ATOM 1213 O O . PRO A 1 154 ? 24.284 1.183 -20.075 1.00 88.56 154 PRO A O 1
ATOM 1216 N N . ARG A 1 155 ? 22.394 2.082 -20.899 1.00 88.44 155 ARG A N 1
ATOM 1217 C CA . ARG A 1 155 ? 22.744 3.487 -20.654 1.00 88.44 155 ARG A CA 1
ATOM 1218 C C . ARG A 1 155 ? 22.857 3.746 -19.146 1.00 88.44 155 ARG A C 1
ATOM 1220 O O . ARG A 1 155 ? 22.347 2.989 -18.320 1.00 88.44 155 ARG A O 1
ATOM 1227 N N . LEU A 1 156 ? 23.519 4.839 -18.753 1.00 86.62 156 LEU A N 1
ATOM 1228 C CA . LEU A 1 156 ? 23.731 5.161 -17.332 1.00 86.62 156 LEU A CA 1
ATOM 1229 C C . LEU A 1 156 ? 22.414 5.226 -16.541 1.00 86.62 156 LEU A C 1
ATOM 1231 O O . LEU A 1 156 ? 22.319 4.629 -15.471 1.00 86.62 156 LEU A O 1
ATOM 1235 N N . TYR A 1 157 ? 21.403 5.893 -17.098 1.00 83.06 157 TYR A N 1
ATOM 1236 C CA . TYR A 1 157 ? 20.082 5.999 -16.484 1.00 83.06 157 TYR A CA 1
ATOM 1237 C C . TYR A 1 157 ? 19.394 4.630 -16.337 1.00 83.06 157 TYR A C 1
ATOM 1239 O O . TYR A 1 157 ? 18.874 4.313 -15.270 1.00 83.06 157 TYR A O 1
ATOM 1247 N N . GLU A 1 158 ? 19.471 3.779 -17.365 1.00 86.19 158 GLU A N 1
ATOM 1248 C CA . GLU A 1 158 ? 18.902 2.422 -17.353 1.00 86.19 158 GLU A CA 1
ATOM 1249 C C . GLU A 1 158 ? 19.550 1.555 -16.278 1.00 86.19 158 GLU A C 1
ATOM 1251 O O . GLU A 1 158 ? 18.853 0.879 -15.528 1.00 86.19 158 GLU A O 1
ATOM 1256 N N . ARG A 1 159 ? 20.880 1.626 -16.130 1.00 89.44 159 ARG A N 1
ATOM 1257 C CA . ARG A 1 159 ? 21.584 0.936 -15.039 1.00 89.44 159 ARG A CA 1
ATOM 1258 C C . ARG A 1 159 ? 21.073 1.375 -13.672 1.00 89.44 159 ARG A C 1
ATOM 1260 O O . ARG A 1 159 ? 20.864 0.523 -12.812 1.00 89.44 159 ARG A O 1
ATOM 1267 N N . GLY A 1 160 ? 20.858 2.678 -13.480 1.00 87.56 160 GLY A N 1
ATOM 1268 C CA . GLY A 1 160 ? 20.300 3.227 -12.244 1.00 87.56 160 GLY A CA 1
ATOM 1269 C C . GLY A 1 160 ? 18.894 2.698 -11.954 1.00 87.56 160 GLY A C 1
ATOM 1270 O O . GLY A 1 160 ? 18.651 2.185 -10.861 1.00 87.56 160 GLY A O 1
ATOM 1271 N N . ALA A 1 161 ? 17.998 2.757 -12.943 1.00 86.44 161 ALA A N 1
ATOM 1272 C CA . ALA A 1 161 ? 16.627 2.260 -12.830 1.00 86.44 161 ALA A CA 1
ATOM 1273 C C . ALA A 1 161 ? 16.582 0.745 -12.561 1.00 86.44 161 ALA A C 1
ATOM 1275 O O . ALA A 1 161 ? 15.981 0.307 -11.582 1.00 86.44 161 ALA A O 1
ATOM 1276 N N . ILE A 1 162 ? 17.293 -0.056 -13.360 1.00 89.38 162 ILE A N 1
ATOM 1277 C CA . ILE A 1 162 ? 17.365 -1.516 -13.204 1.00 89.38 162 ILE A CA 1
ATOM 1278 C C . ILE A 1 162 ? 17.930 -1.890 -11.830 1.00 89.38 162 ILE A C 1
ATOM 1280 O O . ILE A 1 162 ? 17.393 -2.777 -11.166 1.00 89.38 162 ILE A O 1
ATOM 1284 N N . ASN A 1 163 ? 19.002 -1.228 -11.379 1.00 91.00 163 ASN A N 1
ATOM 1285 C CA . ASN A 1 163 ? 19.585 -1.503 -10.067 1.00 91.00 163 ASN A CA 1
ATOM 1286 C C . ASN A 1 163 ? 18.593 -1.193 -8.941 1.00 91.00 163 ASN A C 1
ATOM 1288 O O . ASN A 1 163 ? 18.427 -2.005 -8.033 1.00 91.00 163 ASN A O 1
ATOM 1292 N N . ARG A 1 164 ? 17.893 -0.059 -9.024 1.00 90.12 164 ARG A N 1
ATOM 1293 C CA . ARG A 1 164 ? 16.867 0.333 -8.052 1.00 90.12 164 ARG A CA 1
ATOM 1294 C C . ARG A 1 164 ? 15.722 -0.680 -7.995 1.00 90.12 164 ARG A C 1
ATOM 1296 O O . ARG A 1 164 ? 15.418 -1.174 -6.915 1.00 90.12 164 ARG A O 1
ATOM 1303 N N . LEU A 1 165 ? 15.160 -1.069 -9.141 1.00 91.38 165 LEU A N 1
ATOM 1304 C CA . LEU A 1 165 ? 14.062 -2.044 -9.225 1.00 91.38 165 LEU A CA 1
ATOM 1305 C C . LEU A 1 165 ? 14.481 -3.454 -8.760 1.00 91.38 165 LEU A C 1
ATOM 1307 O O . LEU A 1 165 ? 13.685 -4.197 -8.192 1.00 91.38 165 LEU A O 1
ATOM 1311 N N . ARG A 1 166 ? 15.756 -3.820 -8.937 1.00 93.56 166 ARG A N 1
ATOM 1312 C CA . ARG A 1 166 ? 16.332 -5.087 -8.450 1.00 93.56 166 ARG A CA 1
ATOM 1313 C C . ARG A 1 166 ? 16.822 -5.036 -7.003 1.00 93.56 166 ARG A C 1
ATOM 1315 O O . ARG A 1 166 ? 17.247 -6.075 -6.491 1.00 93.56 166 ARG A O 1
ATOM 1322 N N . THR A 1 167 ? 16.800 -3.873 -6.358 1.00 94.44 167 THR A N 1
ATOM 1323 C CA . THR A 1 167 ? 17.250 -3.707 -4.975 1.00 94.44 167 THR A CA 1
ATOM 1324 C C . THR A 1 167 ? 16.082 -3.918 -4.029 1.00 94.44 167 THR A C 1
ATOM 1326 O O . THR A 1 167 ? 15.013 -3.331 -4.172 1.00 94.44 167 THR A O 1
ATOM 1329 N N . ARG A 1 168 ? 16.298 -4.776 -3.032 1.00 96.75 168 ARG A N 1
ATOM 1330 C CA . ARG A 1 168 ? 15.303 -5.019 -1.996 1.00 96.75 168 ARG A CA 1
ATOM 1331 C C . ARG A 1 168 ? 15.208 -3.802 -1.086 1.00 96.75 168 ARG A C 1
ATOM 1333 O O . ARG A 1 168 ? 16.207 -3.371 -0.514 1.00 96.75 168 ARG A O 1
ATOM 1340 N N . VAL A 1 169 ? 13.996 -3.309 -0.894 1.00 96.06 169 VAL A N 1
ATOM 1341 C CA . VAL A 1 169 ? 13.692 -2.210 0.016 1.00 96.06 169 VAL A CA 1
ATOM 1342 C C . VAL A 1 169 ? 13.289 -2.764 1.375 1.00 96.06 169 VAL A C 1
ATOM 1344 O O . VAL A 1 169 ? 12.703 -3.847 1.484 1.00 96.06 169 VAL A O 1
ATOM 1347 N N . VAL A 1 170 ? 13.599 -2.015 2.431 1.00 97.44 170 VAL A N 1
ATOM 1348 C CA . VAL A 1 170 ? 13.090 -2.265 3.780 1.00 97.44 170 VAL A CA 1
ATOM 1349 C C . VAL A 1 170 ? 12.484 -0.976 4.317 1.00 97.44 170 VAL A C 1
ATOM 1351 O O . VAL A 1 170 ? 13.212 -0.063 4.698 1.00 97.44 170 VAL A O 1
ATOM 1354 N N . LEU A 1 171 ? 11.158 -0.922 4.384 1.00 97.56 171 LEU A N 1
ATOM 1355 C CA . LEU A 1 171 ? 10.438 0.152 5.055 1.00 97.56 171 LEU A CA 1
ATOM 1356 C C . LEU A 1 171 ? 10.362 -0.185 6.542 1.00 97.56 171 LEU A C 1
ATOM 1358 O O . LEU A 1 171 ? 9.791 -1.210 6.917 1.00 97.56 171 LEU A O 1
ATOM 1362 N N . LYS A 1 172 ? 10.973 0.645 7.384 1.00 97.94 172 LYS A N 1
ATOM 1363 C CA . LYS A 1 172 ? 10.958 0.489 8.844 1.00 97.94 172 LYS A CA 1
ATOM 1364 C C . LYS A 1 172 ? 9.925 1.440 9.422 1.00 97.94 172 LYS A C 1
ATOM 1366 O O . LYS A 1 172 ? 9.955 2.615 9.068 1.00 97.94 172 LYS A O 1
ATOM 1371 N N . ASP A 1 173 ? 9.070 0.962 10.315 1.00 98.25 173 ASP A N 1
ATOM 1372 C CA . ASP A 1 173 ? 8.126 1.838 11.000 1.00 98.25 173 ASP A CA 1
ATOM 1373 C C . ASP A 1 173 ? 8.861 2.863 11.885 1.00 98.25 173 ASP A C 1
ATOM 1375 O O . ASP A 1 173 ? 9.904 2.586 12.492 1.00 98.25 173 ASP A O 1
ATOM 1379 N N . ALA A 1 174 ? 8.319 4.074 11.940 1.00 97.38 174 ALA A N 1
ATOM 1380 C CA . ALA A 1 174 ? 8.846 5.170 12.736 1.00 97.38 174 ALA A CA 1
ATOM 1381 C C . ALA A 1 174 ? 8.600 4.958 14.235 1.00 97.38 174 ALA A C 1
ATOM 1383 O O . ALA A 1 174 ? 9.362 5.480 15.047 1.00 97.38 174 ALA A O 1
ATOM 1384 N N . TYR A 1 175 ? 7.563 4.196 14.595 1.00 96.88 175 TYR A N 1
ATOM 1385 C CA . TYR A 1 175 ? 7.122 4.015 15.976 1.00 96.88 175 TYR A CA 1
ATOM 1386 C C . TYR A 1 175 ? 7.522 2.667 16.579 1.00 96.88 175 TYR A C 1
ATOM 1388 O O . TYR A 1 175 ? 7.747 2.578 17.782 1.00 96.88 175 TYR A O 1
ATOM 1396 N N . ASN A 1 176 ? 7.605 1.623 15.759 1.00 96.56 176 ASN A N 1
ATOM 1397 C CA . ASN A 1 176 ? 7.929 0.267 16.165 1.00 96.56 176 ASN A CA 1
ATOM 1398 C C . ASN A 1 176 ? 9.046 -0.305 15.273 1.00 96.56 176 ASN A C 1
ATOM 1400 O O . ASN A 1 176 ? 8.769 -0.814 14.189 1.00 96.56 176 ASN A O 1
ATOM 1404 N N . PRO A 1 177 ? 10.312 -0.323 15.721 1.00 91.69 177 PRO A N 1
ATOM 1405 C CA . PRO A 1 177 ? 11.429 -0.788 14.895 1.00 91.69 177 PRO A CA 1
ATOM 1406 C C . PRO A 1 177 ? 11.339 -2.271 14.487 1.00 91.69 177 PRO A C 1
ATOM 1408 O O . PRO A 1 177 ? 12.051 -2.691 13.570 1.00 91.69 177 PRO A O 1
ATOM 1411 N N . HIS A 1 178 ? 10.483 -3.067 15.136 1.00 95.38 178 HIS A N 1
ATOM 1412 C CA . HIS A 1 178 ? 10.237 -4.462 14.771 1.00 95.38 178 HIS A CA 1
ATOM 1413 C C . HIS A 1 178 ? 9.236 -4.608 13.620 1.00 95.38 178 HIS A C 1
ATOM 1415 O O . HIS A 1 178 ? 9.274 -5.613 12.903 1.00 95.38 178 HIS A O 1
ATOM 1421 N N . LEU A 1 179 ? 8.374 -3.609 13.403 1.00 96.19 179 LEU A N 1
ATOM 1422 C CA . LEU A 1 179 ? 7.453 -3.580 12.277 1.00 96.19 179 LEU A CA 1
ATOM 1423 C C . LEU A 1 179 ? 8.191 -3.069 11.035 1.00 96.19 179 LEU A C 1
ATOM 1425 O O . LEU A 1 179 ? 8.576 -1.903 10.929 1.00 96.19 179 LEU A O 1
ATOM 1429 N N . ARG A 1 180 ? 8.420 -3.976 10.085 1.00 97.50 180 ARG A N 1
ATOM 1430 C CA . ARG A 1 180 ? 9.110 -3.679 8.829 1.00 97.50 180 ARG A CA 1
ATOM 1431 C C . ARG A 1 180 ? 8.477 -4.408 7.656 1.00 97.50 180 ARG A C 1
ATOM 1433 O O . ARG A 1 180 ? 8.117 -5.578 7.763 1.00 97.50 180 ARG A O 1
ATOM 1440 N N . ILE A 1 181 ? 8.437 -3.734 6.518 1.00 96.62 181 ILE A N 1
ATOM 1441 C CA . ILE A 1 181 ? 7.994 -4.283 5.237 1.00 96.62 181 ILE A CA 1
ATOM 1442 C C . ILE A 1 181 ? 9.233 -4.435 4.373 1.00 96.62 181 ILE A C 1
ATOM 1444 O O . ILE A 1 181 ? 10.047 -3.517 4.299 1.00 96.62 181 ILE A O 1
ATOM 1448 N N . SER A 1 182 ? 9.401 -5.582 3.720 1.00 97.25 182 SER A N 1
ATOM 1449 C CA . SER A 1 182 ? 10.538 -5.776 2.827 1.00 97.25 182 SER A CA 1
ATOM 1450 C C . SER A 1 182 ? 10.166 -6.449 1.515 1.00 97.25 182 SER A C 1
ATOM 1452 O O . SER A 1 182 ? 9.889 -7.652 1.491 1.00 97.25 182 SER A O 1
ATOM 1454 N N . GLY A 1 183 ? 10.209 -5.661 0.445 1.00 96.50 183 GLY A N 1
ATOM 1455 C CA . GLY A 1 183 ? 9.835 -6.037 -0.916 1.00 96.50 183 GLY A CA 1
ATOM 1456 C C . GLY A 1 183 ? 10.687 -5.308 -1.950 1.00 96.50 183 GLY A C 1
ATOM 1457 O O . GLY A 1 183 ? 11.770 -4.822 -1.625 1.00 96.50 183 GLY A O 1
ATOM 1458 N N . TYR A 1 184 ? 10.205 -5.248 -3.182 1.00 96.19 184 TYR A N 1
ATOM 1459 C CA . TYR A 1 184 ? 10.878 -4.596 -4.303 1.00 96.19 184 TYR A CA 1
ATOM 1460 C C . TYR A 1 184 ? 10.021 -3.462 -4.859 1.00 96.19 184 TYR A C 1
ATOM 1462 O O . TYR A 1 184 ? 8.796 -3.476 -4.730 1.00 96.19 184 TYR A O 1
ATOM 1470 N N . HIS A 1 185 ? 10.687 -2.485 -5.468 1.00 94.38 185 HIS A N 1
ATOM 1471 C CA . HIS A 1 185 ? 10.016 -1.449 -6.236 1.00 94.38 185 HIS A CA 1
ATOM 1472 C C . HIS A 1 185 ? 9.383 -2.036 -7.502 1.00 94.38 185 HIS A C 1
ATOM 1474 O O . HIS A 1 185 ? 9.883 -2.997 -8.091 1.00 94.38 185 HIS A O 1
ATOM 1480 N N . THR A 1 186 ? 8.318 -1.390 -7.944 1.00 92.12 186 THR A N 1
ATOM 1481 C CA . THR A 1 186 ? 7.810 -1.460 -9.317 1.00 92.12 186 THR A CA 1
ATOM 1482 C C . THR A 1 186 ? 7.946 -0.073 -9.924 1.00 92.12 186 THR A C 1
ATOM 1484 O O . THR A 1 186 ? 8.036 0.899 -9.180 1.00 92.12 186 THR A O 1
ATOM 1487 N N . GLU A 1 187 ? 7.994 0.043 -11.246 1.00 88.69 187 GLU A N 1
ATOM 1488 C CA . GLU A 1 187 ? 7.881 1.363 -11.875 1.00 88.69 187 GLU A CA 1
ATOM 1489 C C . GLU A 1 187 ? 6.420 1.814 -11.866 1.00 88.69 187 GLU A C 1
ATOM 1491 O O . GLU A 1 187 ? 6.090 2.944 -11.529 1.00 88.69 187 GLU A O 1
ATOM 1496 N N . GLN A 1 188 ? 5.524 0.892 -12.197 1.00 89.56 188 GLN A N 1
ATOM 1497 C CA . GLN A 1 188 ? 4.089 1.050 -12.049 1.00 89.56 188 GLN A CA 1
ATOM 1498 C C . GLN A 1 188 ? 3.480 -0.305 -11.716 1.00 89.56 188 GLN A C 1
ATOM 1500 O O . GLN A 1 188 ? 4.049 -1.357 -12.025 1.00 89.56 188 GLN A O 1
ATOM 1505 N N . TYR A 1 189 ? 2.289 -0.276 -11.134 1.00 93.12 189 TYR A N 1
ATOM 1506 C CA . TYR A 1 189 ? 1.438 -1.449 -11.063 1.00 93.12 189 TYR A CA 1
ATOM 1507 C C . TYR A 1 189 ? -0.034 -1.064 -11.153 1.00 93.12 189 TYR A C 1
ATOM 1509 O O . TYR A 1 189 ? -0.413 0.079 -10.878 1.00 93.12 189 TYR A O 1
ATOM 1517 N N . GLN A 1 190 ? -0.847 -2.050 -11.504 1.00 92.38 190 GLN A N 1
ATOM 1518 C CA . GLN A 1 190 ? -2.294 -1.969 -11.541 1.00 92.38 190 GLN A CA 1
ATOM 1519 C C . GLN A 1 190 ? -2.892 -3.290 -11.049 1.00 92.38 190 GLN A C 1
ATOM 1521 O O . GLN A 1 190 ? -2.362 -4.366 -11.332 1.00 92.38 190 GLN A O 1
ATOM 1526 N N . LEU A 1 191 ? -4.006 -3.202 -10.323 1.00 91.56 191 LEU A N 1
ATOM 1527 C CA . LEU A 1 191 ? -4.874 -4.347 -10.074 1.00 91.56 191 LEU A CA 1
ATOM 1528 C C . LEU A 1 191 ? -5.886 -4.476 -11.206 1.00 91.56 191 LEU A C 1
ATOM 1530 O O . LEU A 1 191 ? -6.518 -3.495 -11.599 1.00 91.56 191 LEU A O 1
ATOM 1534 N N . VAL A 1 192 ? -6.036 -5.690 -11.718 1.00 89.56 192 VAL A N 1
ATOM 1535 C CA . VAL A 1 192 ? -6.973 -6.009 -12.792 1.00 89.56 192 VAL A CA 1
ATOM 1536 C C . VAL A 1 192 ? -7.892 -7.121 -12.311 1.00 89.56 192 VAL A C 1
ATOM 1538 O O . VAL A 1 192 ? -7.477 -8.278 -12.214 1.00 89.56 192 VAL A O 1
ATOM 1541 N N . SER A 1 193 ? -9.140 -6.767 -12.023 1.00 85.31 193 SER A N 1
ATOM 1542 C CA . SER A 1 193 ? -10.197 -7.731 -11.712 1.00 85.31 193 SER A CA 1
ATOM 1543 C C . SER A 1 193 ? -10.696 -8.388 -12.999 1.00 85.31 193 SER A C 1
ATOM 1545 O O . SER A 1 193 ? -10.875 -7.723 -14.022 1.00 85.31 193 SER A O 1
ATOM 1547 N N . ARG A 1 194 ? -10.914 -9.704 -12.968 1.00 77.62 194 ARG A N 1
ATOM 1548 C CA . ARG A 1 194 ? -11.347 -10.498 -14.128 1.00 77.62 194 ARG A CA 1
ATOM 1549 C C . ARG A 1 194 ? -12.615 -11.285 -13.788 1.00 77.62 194 ARG A C 1
ATOM 1551 O O . ARG A 1 194 ? -12.592 -12.515 -13.782 1.00 77.62 194 ARG A O 1
ATOM 1558 N N . GLY A 1 195 ? -13.704 -10.570 -13.500 1.00 81.62 195 GLY A N 1
ATOM 1559 C CA . GLY A 1 195 ? -14.976 -11.182 -13.091 1.00 81.62 195 GLY A CA 1
ATOM 1560 C C . GLY A 1 195 ? -14.773 -12.128 -11.905 1.00 81.62 195 GLY A C 1
ATOM 1561 O O . GLY A 1 195 ? -14.118 -11.747 -10.942 1.00 81.62 195 GLY A O 1
ATOM 1562 N N . ASP A 1 196 ? -15.230 -13.374 -12.038 1.00 74.56 196 ASP A N 1
ATOM 1563 C CA . ASP A 1 196 ? -15.191 -14.411 -10.988 1.00 74.56 196 ASP A CA 1
ATOM 1564 C C . ASP A 1 196 ? -13.798 -15.027 -10.736 1.00 74.56 196 ASP A C 1
ATOM 1566 O O . ASP A 1 196 ? -13.668 -16.064 -10.084 1.00 74.56 196 ASP A O 1
ATOM 1570 N N . THR A 1 197 ? -12.732 -14.447 -11.290 1.00 78.94 197 THR A N 1
ATOM 1571 C CA . THR A 1 197 ? -11.366 -14.948 -11.094 1.00 78.94 197 THR A CA 1
ATOM 1572 C C . THR A 1 197 ? -10.555 -14.029 -10.194 1.00 78.94 197 THR A C 1
ATOM 1574 O O . THR A 1 197 ? -10.763 -12.817 -10.167 1.00 78.94 197 THR A O 1
ATOM 1577 N N . LYS A 1 198 ? -9.584 -14.622 -9.481 1.00 84.62 198 LYS A N 1
ATOM 1578 C CA . LYS A 1 198 ? -8.662 -13.886 -8.606 1.00 84.62 198 LYS A CA 1
ATOM 1579 C C . LYS A 1 198 ? -8.041 -12.692 -9.344 1.00 84.62 198 LYS A C 1
ATOM 1581 O O . LYS A 1 198 ? -7.621 -12.857 -10.499 1.00 84.62 198 LYS A O 1
ATOM 1586 N N . PRO A 1 199 ? -7.918 -11.528 -8.687 1.00 89.81 199 PRO A N 1
ATOM 1587 C CA . PRO A 1 199 ? -7.350 -10.342 -9.306 1.00 89.81 199 PRO A CA 1
ATOM 1588 C C . PRO A 1 199 ? -5.910 -10.591 -9.763 1.00 89.81 199 PRO A C 1
ATOM 1590 O O . PRO A 1 199 ? -5.152 -11.377 -9.180 1.00 89.81 199 PRO A O 1
ATOM 1593 N N . LEU A 1 200 ? -5.516 -9.894 -10.824 1.00 89.94 200 LEU A N 1
ATOM 1594 C CA . LEU A 1 200 ? -4.136 -9.865 -11.282 1.00 89.94 200 LEU A CA 1
ATOM 1595 C C . LEU A 1 200 ? -3.451 -8.600 -10.772 1.00 89.94 200 LEU A C 1
ATOM 1597 O O . LEU A 1 200 ? -3.982 -7.502 -10.916 1.00 89.94 200 LEU A O 1
ATOM 1601 N N . LEU A 1 201 ? -2.240 -8.747 -10.241 1.00 91.88 201 LEU A N 1
ATOM 1602 C CA . LEU A 1 201 ? -1.314 -7.638 -10.063 1.00 91.88 201 LEU A CA 1
ATOM 1603 C C . LEU A 1 201 ? -0.443 -7.546 -11.315 1.00 91.88 201 LEU A C 1
ATOM 1605 O O . LEU A 1 201 ? 0.401 -8.409 -11.553 1.00 91.88 201 LEU A O 1
ATOM 1609 N N . VAL A 1 202 ? -0.639 -6.504 -12.112 1.00 90.69 202 VAL A N 1
ATOM 1610 C CA . VAL A 1 202 ? 0.172 -6.227 -13.301 1.00 90.69 202 VAL A CA 1
ATOM 1611 C C . VAL A 1 202 ? 1.198 -5.167 -12.948 1.00 90.69 202 VAL A C 1
ATOM 1613 O O . VAL A 1 202 ? 0.851 -4.147 -12.368 1.00 90.69 202 VAL A O 1
ATOM 1616 N N . THR A 1 203 ? 2.462 -5.413 -13.266 1.00 90.94 203 THR A N 1
ATOM 1617 C CA . THR A 1 203 ? 3.600 -4.549 -12.929 1.00 90.94 203 THR A CA 1
ATOM 1618 C C . THR A 1 203 ? 4.393 -4.203 -14.184 1.00 90.94 203 THR A C 1
ATOM 1620 O O . THR A 1 203 ? 4.489 -5.029 -15.094 1.00 90.94 203 THR A O 1
ATOM 1623 N N . SER A 1 204 ? 4.980 -3.004 -14.235 1.00 89.25 204 SER A N 1
ATOM 1624 C CA . SER A 1 204 ? 5.978 -2.645 -15.250 1.00 89.25 204 SER A CA 1
ATOM 1625 C C . SER A 1 204 ? 7.349 -2.428 -14.646 1.00 89.25 204 SER A C 1
ATOM 1627 O O . SER A 1 204 ? 7.506 -1.946 -13.519 1.00 89.25 204 SER A O 1
ATOM 1629 N N . TYR A 1 205 ? 8.343 -2.712 -15.479 1.00 88.25 205 TYR A N 1
ATOM 1630 C CA . TYR A 1 205 ? 9.743 -2.436 -15.229 1.00 88.25 205 TYR A CA 1
ATOM 1631 C C . TYR A 1 205 ? 10.376 -1.809 -16.472 1.00 88.25 205 TYR A C 1
ATOM 1633 O O . TYR A 1 205 ? 10.354 -2.406 -17.550 1.00 88.25 205 TYR A O 1
ATOM 1641 N N . LEU A 1 206 ? 10.982 -0.634 -16.329 1.00 84.00 206 LEU A N 1
ATOM 1642 C CA . LEU A 1 206 ? 11.719 0.016 -17.407 1.00 84.00 206 LEU A CA 1
ATOM 1643 C C . LEU A 1 206 ? 12.939 -0.824 -17.805 1.00 84.00 206 LEU A C 1
ATOM 1645 O O . LEU A 1 206 ? 13.854 -1.031 -17.006 1.00 84.00 206 LEU A O 1
ATOM 1649 N N . LEU A 1 207 ? 12.971 -1.276 -19.056 1.00 80.69 207 LEU A N 1
ATOM 1650 C CA . LEU A 1 207 ? 14.121 -1.960 -19.652 1.00 80.69 207 LEU A CA 1
ATOM 1651 C C . LEU A 1 207 ? 15.057 -0.988 -20.359 1.00 80.69 207 LEU A C 1
ATOM 1653 O O . LEU A 1 207 ? 16.278 -1.133 -20.299 1.00 80.69 207 LEU A O 1
ATOM 1657 N N . ARG A 1 208 ? 14.475 -0.023 -21.076 1.00 79.31 208 ARG A N 1
ATOM 1658 C CA . ARG A 1 208 ? 15.208 0.939 -21.894 1.00 79.31 208 ARG A CA 1
ATOM 1659 C C . ARG A 1 208 ? 14.569 2.306 -21.757 1.00 79.31 208 ARG A C 1
ATOM 1661 O O . ARG A 1 208 ? 13.388 2.454 -22.060 1.00 79.31 208 ARG A O 1
ATOM 1668 N N . ALA A 1 209 ? 15.348 3.295 -21.346 1.00 70.56 209 ALA A N 1
ATOM 1669 C CA . ALA A 1 209 ? 14.888 4.670 -21.339 1.00 70.56 209 ALA A CA 1
ATOM 1670 C C . ALA A 1 209 ? 15.033 5.226 -22.750 1.00 70.56 209 ALA A C 1
ATOM 1672 O O . ALA A 1 209 ? 16.110 5.182 -23.356 1.00 70.56 209 ALA A O 1
ATOM 1673 N N . ALA A 1 210 ? 13.932 5.727 -23.279 1.00 66.31 210 ALA A N 1
ATOM 1674 C CA . ALA A 1 210 ? 13.974 6.523 -24.479 1.00 66.31 210 ALA A CA 1
ATOM 1675 C C . ALA A 1 210 ? 14.576 7.907 -24.186 1.00 66.31 210 ALA A C 1
ATOM 1677 O O . ALA A 1 210 ? 14.562 8.385 -23.050 1.00 66.31 210 ALA A O 1
ATOM 1678 N N . ASP A 1 211 ? 15.133 8.534 -25.220 1.00 60.56 211 ASP A N 1
ATOM 1679 C CA . ASP A 1 211 ? 15.514 9.947 -25.163 1.00 60.56 211 ASP A CA 1
ATOM 1680 C C . ASP A 1 211 ? 14.234 10.798 -25.002 1.00 60.56 211 ASP A C 1
ATOM 1682 O O . ASP A 1 211 ? 13.155 10.299 -25.303 1.00 60.56 211 ASP A O 1
ATOM 1686 N N . HIS A 1 212 ? 14.325 12.045 -24.513 1.00 52.94 212 HIS A N 1
ATOM 1687 C CA . HIS A 1 212 ? 13.214 12.891 -24.003 1.00 52.94 212 HIS A CA 1
ATOM 1688 C C . HIS A 1 212 ? 11.895 12.985 -24.822 1.00 52.94 212 HIS A C 1
ATOM 1690 O O . HIS A 1 212 ? 10.935 13.566 -24.321 1.00 52.94 212 HIS A O 1
ATOM 1696 N N . ALA A 1 213 ? 11.824 12.445 -26.042 1.00 51.28 213 ALA A N 1
ATOM 1697 C CA . ALA A 1 213 ? 10.653 12.432 -26.919 1.00 51.28 213 ALA A CA 1
ATOM 1698 C C . ALA A 1 213 ? 10.026 11.039 -27.164 1.00 51.28 213 ALA A C 1
ATOM 1700 O O . ALA A 1 213 ? 8.931 10.979 -27.717 1.00 51.28 213 ALA A O 1
ATOM 1701 N N . ASP A 1 214 ? 10.680 9.938 -26.776 1.00 55.81 214 ASP A N 1
ATOM 1702 C CA . ASP A 1 214 ? 10.190 8.577 -27.030 1.00 55.81 214 ASP A CA 1
ATOM 1703 C C . ASP A 1 214 ? 9.688 7.901 -25.737 1.00 55.81 214 ASP A C 1
ATOM 1705 O O . ASP A 1 214 ? 10.119 8.196 -24.621 1.00 55.81 214 ASP A O 1
ATOM 1709 N N . SER A 1 215 ? 8.779 6.943 -25.886 1.00 64.88 215 SER A N 1
ATOM 1710 C CA . SER A 1 215 ? 8.350 6.037 -24.825 1.00 64.88 215 SER A CA 1
ATOM 1711 C C . SER A 1 215 ? 9.428 4.978 -24.559 1.00 64.88 215 SER A C 1
ATOM 1713 O O . SER A 1 215 ? 10.026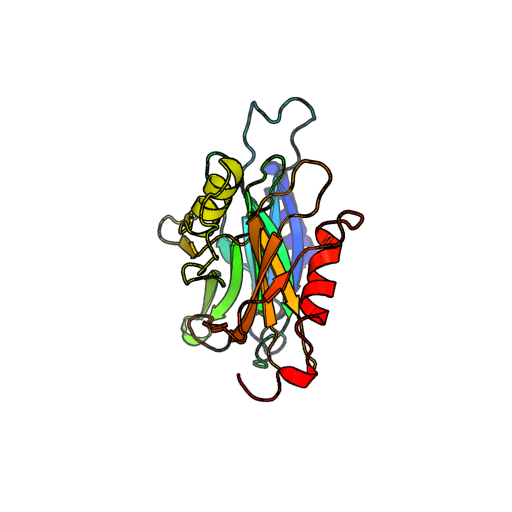 4.407 -25.481 1.00 64.88 215 SER A O 1
ATOM 1715 N N . GLY A 1 216 ? 9.706 4.713 -23.280 1.00 76.06 216 GLY A N 1
ATOM 1716 C CA . GLY A 1 216 ? 10.644 3.668 -22.873 1.00 76.06 216 GLY A CA 1
ATOM 1717 C C . GLY A 1 216 ? 10.206 2.273 -23.330 1.00 76.06 216 GLY A C 1
ATOM 1718 O O . GLY A 1 216 ? 9.043 2.030 -23.635 1.00 76.06 216 GLY A O 1
ATOM 1719 N N . LEU A 1 217 ? 11.140 1.323 -23.387 1.00 82.12 217 LEU A N 1
ATOM 1720 C CA . LEU A 1 217 ? 10.783 -0.094 -23.478 1.00 82.12 217 LEU A CA 1
ATOM 1721 C C . LEU A 1 217 ? 10.522 -0.600 -22.064 1.00 82.12 217 LEU A C 1
ATOM 1723 O O . LEU A 1 217 ? 11.414 -0.502 -21.219 1.00 82.12 217 LEU A O 1
ATOM 1727 N N . HIS A 1 218 ? 9.354 -1.186 -21.833 1.00 84.31 218 HIS A N 1
ATOM 1728 C CA . HIS A 1 218 ? 8.985 -1.757 -20.543 1.00 84.31 218 HIS A CA 1
ATOM 1729 C C . HIS A 1 218 ? 8.841 -3.277 -20.647 1.00 84.31 218 HIS A C 1
ATOM 1731 O O . HIS A 1 218 ? 8.425 -3.825 -21.670 1.00 84.31 218 HIS A O 1
ATOM 1737 N N . GLN A 1 219 ? 9.191 -3.959 -19.565 1.00 86.75 219 GLN A N 1
ATOM 1738 C CA . GLN A 1 219 ? 8.826 -5.340 -19.302 1.00 86.75 219 GLN A CA 1
ATOM 1739 C C . GLN A 1 219 ? 7.581 -5.327 -18.440 1.00 86.75 219 GLN A C 1
ATOM 1741 O O . GLN A 1 219 ? 7.574 -4.697 -17.384 1.00 86.75 219 GLN A O 1
ATOM 1746 N N . ILE A 1 220 ? 6.552 -6.024 -18.901 1.00 86.00 220 ILE A N 1
ATOM 1747 C CA . ILE A 1 220 ? 5.322 -6.225 -18.154 1.00 86.00 220 ILE A CA 1
ATOM 1748 C C . ILE A 1 220 ? 5.338 -7.624 -17.568 1.00 86.00 220 ILE A C 1
ATOM 1750 O O . ILE A 1 220 ? 5.549 -8.609 -18.280 1.00 86.00 220 ILE A O 1
ATOM 1754 N N . GLU A 1 221 ? 5.107 -7.695 -16.265 1.00 88.00 221 GLU A N 1
ATOM 1755 C CA . GLU A 1 221 ? 4.883 -8.948 -15.559 1.00 88.00 221 GLU A CA 1
ATOM 1756 C C . GLU A 1 221 ? 3.524 -8.886 -14.888 1.00 88.00 221 GLU A C 1
ATOM 1758 O O . GLU A 1 221 ? 3.220 -7.934 -14.165 1.00 88.00 221 GLU A O 1
ATOM 1763 N N . ALA A 1 222 ? 2.708 -9.905 -15.124 1.00 86.50 222 ALA A N 1
ATOM 1764 C CA . ALA A 1 222 ? 1.428 -10.047 -14.466 1.00 86.50 222 ALA A CA 1
ATOM 1765 C C . ALA A 1 222 ? 1.428 -11.282 -13.567 1.00 86.50 222 ALA A C 1
ATOM 1767 O O . ALA A 1 222 ? 1.919 -12.361 -13.912 1.00 86.50 222 ALA A O 1
ATOM 1768 N N . PHE A 1 223 ? 0.881 -11.086 -12.378 1.00 87.38 223 PHE A N 1
ATOM 1769 C CA . PHE A 1 223 ? 0.869 -12.068 -11.318 1.00 87.38 223 PHE A CA 1
ATOM 1770 C C . PHE A 1 223 ? -0.563 -12.326 -10.892 1.00 87.38 223 PHE A C 1
ATOM 1772 O O . PHE A 1 223 ? -1.306 -11.376 -10.649 1.00 87.38 223 PHE A O 1
ATOM 1779 N N . ARG A 1 224 ? -0.949 -13.591 -10.727 1.00 87.19 224 ARG A N 1
ATOM 1780 C CA . ARG A 1 224 ? -2.168 -13.902 -9.978 1.00 87.19 224 ARG A CA 1
ATOM 1781 C C . ARG A 1 224 ? -1.904 -13.570 -8.521 1.00 87.19 224 ARG A C 1
ATOM 1783 O O . ARG A 1 224 ? -0.943 -14.075 -7.932 1.00 87.19 224 ARG A O 1
ATOM 1790 N N . LEU A 1 225 ? -2.742 -12.698 -7.979 1.00 90.06 225 LEU A N 1
ATOM 1791 C CA . LEU A 1 225 ? -2.682 -12.291 -6.592 1.00 90.06 225 LEU A CA 1
ATOM 1792 C C . LEU A 1 225 ? -3.505 -13.278 -5.760 1.00 90.06 225 LEU A C 1
ATOM 1794 O O . LEU A 1 225 ? -4.710 -13.412 -5.947 1.00 90.06 225 LEU A O 1
ATOM 1798 N N . ASP A 1 226 ? -2.836 -13.996 -4.860 1.00 89.62 226 ASP A N 1
ATOM 1799 C CA . ASP A 1 226 ? -3.478 -14.880 -3.887 1.00 89.62 226 ASP A CA 1
ATOM 1800 C C . ASP A 1 226 ? -3.238 -14.338 -2.471 1.00 89.62 226 ASP A C 1
ATOM 1802 O O . ASP A 1 226 ? -2.141 -14.514 -1.925 1.00 89.62 226 ASP A O 1
ATOM 1806 N N . VAL A 1 227 ? -4.235 -13.647 -1.898 1.00 89.62 227 VAL A N 1
ATOM 1807 C CA . VAL A 1 227 ? -4.160 -13.059 -0.541 1.00 89.62 227 VAL A CA 1
ATOM 1808 C C . VAL A 1 227 ? -4.707 -13.970 0.568 1.00 89.62 227 VAL A C 1
ATOM 1810 O O . VAL A 1 227 ? -4.303 -13.793 1.717 1.00 89.62 227 VAL A O 1
ATOM 1813 N N . ASN A 1 228 ? -5.410 -15.051 0.202 1.00 84.38 228 ASN A N 1
ATOM 1814 C CA . ASN A 1 228 ? -5.912 -16.112 1.098 1.00 84.38 228 ASN A CA 1
ATOM 1815 C C . ASN A 1 228 ? -4.823 -16.779 1.959 1.00 84.38 228 ASN A C 1
ATOM 1817 O O . ASN A 1 228 ? -5.082 -17.445 2.963 1.00 84.38 228 ASN A O 1
ATOM 1821 N N . ARG A 1 229 ? -3.555 -16.678 1.555 1.00 80.94 229 ARG A N 1
ATOM 1822 C CA . ARG A 1 229 ? -2.446 -17.321 2.264 1.00 80.94 229 ARG A CA 1
ATOM 1823 C C . ARG A 1 229 ? -1.904 -16.413 3.361 1.00 80.94 229 ARG A C 1
ATOM 1825 O O . ARG A 1 229 ? -1.788 -15.204 3.201 1.00 80.94 229 ARG A O 1
ATOM 1832 N N . HIS A 1 230 ? -1.378 -17.020 4.434 1.00 76.06 230 HIS A N 1
ATOM 1833 C CA . HIS A 1 230 ? -0.685 -16.303 5.523 1.00 76.06 230 HIS A CA 1
ATOM 1834 C C . HIS A 1 230 ? 0.382 -15.301 5.043 1.00 76.06 230 HIS A C 1
ATOM 1836 O O . HIS A 1 230 ? 0.733 -14.333 5.732 1.00 76.06 230 HIS A O 1
ATOM 1842 N N . ARG A 1 231 ? 0.938 -15.560 3.860 1.00 81.81 231 ARG A N 1
ATOM 1843 C CA . ARG A 1 231 ? 1.728 -14.606 3.102 1.00 81.81 231 ARG A CA 1
ATOM 1844 C C . ARG A 1 231 ? 1.155 -14.538 1.687 1.00 81.81 231 ARG A C 1
ATOM 1846 O O . ARG A 1 231 ? 1.146 -15.593 1.051 1.00 81.81 231 ARG A O 1
ATOM 1853 N N . PRO A 1 232 ? 0.796 -13.346 1.189 1.00 79.19 232 PRO A N 1
ATOM 1854 C CA . PRO A 1 232 ? 0.393 -13.154 -0.190 1.00 79.19 232 PRO A CA 1
ATOM 1855 C C . PRO A 1 232 ? 1.420 -13.775 -1.127 1.00 79.19 232 PRO A C 1
ATOM 1857 O O . PRO A 1 232 ? 2.639 -13.616 -0.930 1.00 79.19 232 PRO A O 1
ATOM 1860 N N . ILE A 1 233 ? 0.924 -14.516 -2.110 1.00 83.19 233 ILE A N 1
ATOM 1861 C CA . ILE A 1 233 ? 1.750 -15.108 -3.153 1.00 83.19 233 ILE A CA 1
ATOM 1862 C C . ILE A 1 233 ? 1.386 -14.440 -4.468 1.00 83.19 233 ILE A C 1
ATOM 1864 O O . ILE A 1 233 ? 0.219 -14.341 -4.834 1.00 83.19 233 ILE A O 1
ATOM 1868 N N . LEU A 1 234 ? 2.425 -13.992 -5.165 1.00 81.88 234 LEU A N 1
ATOM 1869 C CA . LEU A 1 234 ? 2.354 -13.626 -6.565 1.00 81.88 234 LEU A CA 1
ATOM 1870 C C . LEU A 1 234 ? 2.809 -14.840 -7.366 1.00 81.88 234 LEU A C 1
ATOM 1872 O O . LEU A 1 234 ? 3.981 -15.220 -7.306 1.00 81.88 234 LEU A O 1
ATOM 1876 N N . LEU A 1 235 ? 1.874 -15.475 -8.064 1.00 76.69 235 LEU A N 1
ATOM 1877 C CA . LEU A 1 235 ? 2.193 -16.531 -9.018 1.00 76.69 235 LEU A CA 1
ATOM 1878 C C . LEU A 1 235 ? 2.409 -15.862 -10.369 1.00 76.69 235 LEU A C 1
ATOM 1880 O O . LEU A 1 235 ? 1.513 -15.175 -10.853 1.00 76.69 235 LEU A O 1
ATOM 1884 N N . SER A 1 236 ? 3.608 -15.998 -10.939 1.00 76.44 236 SER A N 1
ATOM 1885 C CA . SER A 1 236 ? 3.875 -15.479 -12.280 1.00 76.44 236 SER A CA 1
ATOM 1886 C C . SER A 1 236 ? 3.010 -16.250 -13.269 1.00 76.44 236 SER A C 1
ATOM 1888 O O . SER A 1 236 ? 3.105 -17.472 -13.348 1.00 76.44 236 SER A O 1
ATOM 1890 N N . CYS A 1 237 ? 2.131 -15.531 -13.961 1.00 64.75 23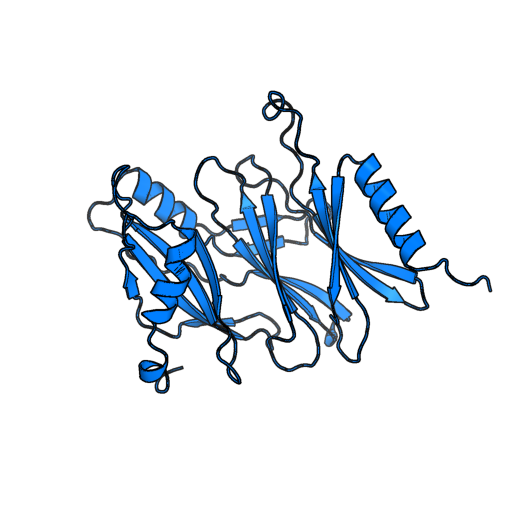7 CYS A N 1
ATOM 1891 C CA . CYS A 1 237 ? 1.129 -16.128 -14.836 1.00 64.75 237 CYS A CA 1
ATOM 1892 C C . CYS A 1 237 ? 1.536 -16.123 -16.314 1.00 64.75 237 CYS A C 1
ATOM 1894 O O . CYS A 1 237 ? 0.793 -16.617 -17.155 1.00 64.75 237 CYS A O 1
ATOM 1896 N N . TYR A 1 238 ? 2.676 -15.521 -16.662 1.00 61.03 238 TYR A N 1
ATOM 1897 C CA . TYR A 1 238 ? 2.965 -15.184 -18.054 1.00 61.03 238 TYR A CA 1
ATOM 1898 C C . TYR A 1 238 ? 4.436 -15.291 -18.417 1.00 61.03 238 TYR A C 1
ATOM 1900 O O . TYR A 1 238 ? 5.325 -15.026 -17.604 1.00 61.03 238 TYR A O 1
ATOM 1908 N N . GLU A 1 239 ? 4.666 -15.561 -19.703 1.00 60.75 239 GLU A N 1
ATOM 1909 C CA . GLU A 1 239 ? 5.873 -15.111 -20.381 1.00 60.75 239 GLU A CA 1
ATOM 1910 C C . GLU A 1 239 ? 5.945 -13.583 -20.320 1.00 60.75 239 GLU A C 1
ATOM 1912 O O . GLU A 1 239 ? 4.968 -12.867 -20.542 1.00 60.75 239 GLU A O 1
ATOM 1917 N N . ARG A 1 240 ? 7.124 -13.069 -19.984 1.00 68.94 240 ARG A N 1
ATOM 1918 C CA . ARG A 1 240 ? 7.383 -11.633 -19.886 1.00 68.94 240 ARG A CA 1
ATOM 1919 C C . ARG A 1 240 ? 7.107 -10.968 -21.226 1.00 68.94 240 ARG A C 1
ATOM 1921 O O . ARG A 1 240 ? 7.802 -11.239 -22.205 1.00 68.94 240 ARG A O 1
ATOM 1928 N N . VAL A 1 241 ? 6.156 -10.041 -21.255 1.00 74.06 241 VAL A N 1
ATOM 1929 C CA . VAL A 1 241 ? 5.862 -9.278 -22.468 1.00 74.06 241 VAL A CA 1
ATOM 1930 C C . VAL A 1 241 ? 6.734 -8.031 -22.485 1.00 74.06 241 VAL A C 1
ATOM 1932 O O . VAL A 1 241 ? 6.772 -7.254 -21.528 1.00 74.06 241 VAL A O 1
ATOM 1935 N N . ARG A 1 242 ? 7.456 -7.828 -23.589 1.00 77.19 242 ARG A N 1
ATOM 1936 C CA . ARG A 1 242 ? 8.131 -6.558 -23.869 1.00 77.19 242 ARG A CA 1
ATOM 1937 C C . ARG A 1 242 ? 7.153 -5.653 -24.596 1.00 77.19 242 ARG A C 1
ATOM 1939 O O . ARG A 1 242 ? 6.680 -6.006 -25.671 1.00 77.19 242 ARG A O 1
ATOM 1946 N N . TYR A 1 243 ? 6.881 -4.491 -24.024 1.00 76.75 243 TYR A N 1
ATOM 1947 C CA . TYR A 1 243 ? 5.942 -3.530 -24.581 1.00 76.75 243 TYR A CA 1
ATOM 1948 C C . TYR A 1 243 ? 6.601 -2.169 -24.759 1.00 76.75 243 TYR A C 1
ATOM 1950 O O . TYR A 1 243 ? 7.342 -1.696 -23.893 1.00 76.75 243 TYR A O 1
ATOM 1958 N N . ARG A 1 244 ? 6.308 -1.530 -25.891 1.00 77.50 244 ARG A N 1
ATOM 1959 C CA . ARG A 1 244 ? 6.723 -0.163 -26.191 1.00 77.50 244 ARG A CA 1
ATOM 1960 C C . ARG A 1 244 ? 5.463 0.708 -26.282 1.00 77.50 244 ARG A C 1
ATOM 1962 O O . ARG A 1 244 ? 4.700 0.507 -27.224 1.00 77.50 244 ARG A O 1
ATOM 1969 N N . PRO A 1 245 ? 5.224 1.628 -25.330 1.00 73.38 245 PRO A N 1
ATOM 1970 C CA . PRO A 1 245 ? 4.064 2.515 -25.358 1.00 73.38 245 PRO A CA 1
ATOM 1971 C C . PRO A 1 245 ? 4.044 3.412 -26.592 1.00 73.38 245 PRO A C 1
ATOM 1973 O O . PRO A 1 245 ? 5.084 3.671 -27.191 1.00 73.38 245 PRO A O 1
ATOM 1976 N N . ASP A 1 246 ? 2.880 3.939 -26.957 1.00 75.69 246 ASP A N 1
ATOM 1977 C CA . ASP A 1 246 ? 2.815 5.059 -27.898 1.00 75.69 246 ASP A CA 1
ATOM 1978 C C . ASP A 1 246 ? 3.450 6.298 -27.230 1.00 75.69 246 ASP A C 1
ATOM 1980 O O . ASP A 1 246 ? 2.972 6.713 -26.171 1.00 75.69 246 ASP A O 1
ATOM 1984 N N . PRO A 1 247 ? 4.507 6.908 -27.805 1.00 71.12 247 PRO A N 1
ATOM 1985 C CA . PRO A 1 247 ? 5.164 8.086 -27.228 1.00 71.12 247 PRO A CA 1
ATOM 1986 C C . PRO A 1 247 ? 4.236 9.298 -27.072 1.00 71.12 247 PRO A C 1
ATOM 1988 O O . PRO A 1 247 ? 4.550 10.223 -26.326 1.00 71.12 247 PRO A O 1
ATOM 1991 N N . ARG A 1 248 ? 3.084 9.314 -27.755 1.00 75.81 248 ARG A N 1
ATOM 1992 C CA . ARG A 1 248 ? 2.088 10.391 -27.658 1.00 75.81 248 ARG A CA 1
ATOM 1993 C C . ARG A 1 248 ? 1.120 10.224 -26.486 1.00 75.81 248 ARG A C 1
ATOM 1995 O O . ARG A 1 248 ? 0.362 11.151 -26.204 1.00 75.81 248 ARG A O 1
ATOM 2002 N N . ARG A 1 249 ? 1.103 9.064 -25.823 1.00 69.94 249 ARG A N 1
ATOM 2003 C CA . ARG A 1 249 ? 0.208 8.779 -24.691 1.00 69.94 249 ARG A CA 1
ATOM 2004 C C . ARG A 1 249 ? 0.914 9.017 -23.364 1.00 69.94 249 ARG A C 1
ATOM 2006 O O . ARG A 1 249 ? 2.130 8.874 -23.251 1.00 69.94 249 ARG A O 1
ATOM 2013 N N . ARG A 1 250 ? 0.149 9.389 -22.334 1.00 65.00 250 ARG A N 1
ATOM 2014 C CA . ARG A 1 250 ? 0.712 9.546 -20.989 1.00 65.00 250 ARG A CA 1
ATOM 2015 C C . ARG A 1 250 ? 1.055 8.168 -20.437 1.00 65.00 250 ARG A C 1
ATOM 2017 O O . ARG A 1 250 ? 0.323 7.208 -20.652 1.00 65.00 250 ARG A O 1
ATOM 2024 N N . THR A 1 251 ? 2.107 8.081 -19.628 1.00 62.25 251 THR A N 1
ATOM 2025 C CA . THR A 1 251 ? 2.516 6.827 -18.975 1.00 62.25 251 THR A CA 1
ATOM 2026 C C . THR A 1 251 ? 1.414 6.217 -18.099 1.00 62.25 251 THR A C 1
ATOM 2028 O O . THR A 1 251 ? 1.450 5.027 -17.823 1.00 62.25 251 THR A O 1
ATOM 2031 N N . ALA A 1 252 ? 0.428 7.002 -17.650 1.00 62.97 252 ALA A N 1
ATOM 2032 C CA . ALA A 1 252 ? -0.731 6.491 -16.913 1.00 62.97 252 ALA A CA 1
ATOM 2033 C C . ALA A 1 252 ? -1.713 5.692 -17.797 1.00 62.97 252 ALA A C 1
ATOM 2035 O O . ALA A 1 252 ? -2.389 4.799 -17.297 1.00 62.97 252 ALA A O 1
ATOM 2036 N N . ASP A 1 253 ? -1.754 5.967 -19.104 1.00 70.31 253 ASP A N 1
ATOM 2037 C CA . ASP A 1 253 ? -2.659 5.312 -20.060 1.00 70.31 253 ASP A CA 1
ATOM 2038 C C . ASP A 1 253 ? -2.080 3.992 -20.602 1.00 70.31 253 ASP A C 1
ATOM 2040 O O . ASP A 1 253 ? -2.783 3.204 -21.233 1.00 70.31 253 ASP A O 1
ATOM 2044 N N . PHE A 1 254 ? -0.795 3.738 -20.341 1.00 73.00 254 PHE A N 1
ATOM 2045 C CA . PHE A 1 254 ? -0.059 2.568 -20.820 1.00 73.00 254 PHE A CA 1
ATOM 2046 C C . PHE A 1 254 ? -0.531 1.264 -20.169 1.00 73.00 254 PHE A C 1
ATOM 2048 O O . PHE A 1 254 ? -0.697 0.259 -20.861 1.00 73.00 254 PHE A O 1
ATOM 2055 N N . MET A 1 255 ? -0.762 1.262 -18.855 1.00 77.88 255 MET A N 1
ATOM 2056 C CA . MET A 1 255 ? -1.094 0.033 -18.130 1.00 77.88 255 MET A CA 1
ATOM 2057 C C . MET A 1 255 ? -2.363 -0.657 -18.649 1.00 77.88 255 MET A C 1
ATOM 2059 O O . MET A 1 255 ? -2.290 -1.845 -18.957 1.00 77.88 255 MET A O 1
ATOM 2063 N N . PRO A 1 256 ? -3.487 0.045 -18.879 1.00 77.50 256 PRO A N 1
ATOM 2064 C CA . PRO A 1 256 ? -4.664 -0.566 -19.493 1.00 77.50 256 PRO A CA 1
ATOM 2065 C C . PRO A 1 256 ? -4.406 -1.208 -20.865 1.00 77.50 256 PRO A C 1
ATOM 2067 O O . PRO A 1 256 ? -5.033 -2.211 -21.195 1.00 77.50 256 PRO A O 1
ATOM 2070 N N . GLU A 1 257 ? -3.502 -0.662 -21.683 1.00 75.00 257 GLU A N 1
ATOM 2071 C CA . GLU A 1 257 ? -3.148 -1.246 -22.985 1.00 75.00 257 GLU A CA 1
ATOM 2072 C C . GLU A 1 257 ? -2.259 -2.473 -22.846 1.00 75.00 257 GLU A C 1
ATOM 2074 O O . GLU A 1 257 ? -2.513 -3.486 -23.493 1.00 75.00 257 GLU A O 1
ATOM 2079 N N . ALA A 1 258 ? -1.254 -2.402 -21.973 1.00 71.75 258 ALA A N 1
ATOM 2080 C CA . ALA A 1 258 ? -0.430 -3.550 -21.627 1.00 71.75 258 ALA A CA 1
ATOM 2081 C C . ALA A 1 258 ? -1.291 -4.703 -21.108 1.00 71.75 258 ALA A C 1
ATOM 2083 O O . ALA A 1 258 ? -1.114 -5.844 -21.519 1.00 71.75 258 ALA A O 1
ATOM 2084 N N . VAL A 1 259 ? -2.274 -4.390 -20.262 1.00 74.94 259 VAL A N 1
ATOM 2085 C CA . VAL A 1 259 ? -3.259 -5.347 -19.753 1.00 74.94 259 VAL A CA 1
ATOM 2086 C C . VAL A 1 259 ? -4.116 -5.923 -20.879 1.00 74.94 259 VAL A C 1
ATOM 2088 O O . VAL A 1 259 ? -4.370 -7.119 -20.874 1.00 74.94 259 VAL A O 1
ATOM 2091 N N . LYS A 1 260 ? -4.530 -5.124 -21.870 1.00 77.12 260 LYS A N 1
ATOM 2092 C CA . LYS A 1 260 ? -5.233 -5.645 -23.059 1.00 77.12 260 LYS A CA 1
ATOM 2093 C C . LYS A 1 260 ? -4.345 -6.546 -23.920 1.00 77.12 260 LYS A C 1
ATOM 2095 O O . LYS A 1 260 ? -4.852 -7.496 -24.504 1.00 77.12 260 LYS A O 1
ATOM 2100 N N . ALA A 1 261 ? -3.048 -6.243 -24.014 1.00 69.50 261 ALA A N 1
ATOM 2101 C CA . ALA A 1 261 ? -2.076 -7.057 -24.744 1.00 69.50 261 ALA A CA 1
ATOM 2102 C C . ALA A 1 261 ? -1.803 -8.403 -24.051 1.00 69.50 261 ALA A C 1
ATOM 2104 O O . ALA A 1 261 ? -1.450 -9.376 -24.715 1.00 69.50 261 ALA A O 1
ATOM 2105 N N . LEU A 1 262 ? -2.022 -8.480 -22.736 1.00 70.75 262 LEU A N 1
ATOM 2106 C CA . LEU A 1 262 ? -2.209 -9.735 -22.012 1.00 70.75 262 LEU A CA 1
ATOM 2107 C C . LEU A 1 262 ? -3.619 -10.267 -22.345 1.00 70.75 262 LEU A C 1
ATOM 2109 O O . LEU A 1 262 ? -4.531 -10.193 -21.527 1.00 70.75 262 LEU A O 1
ATOM 2113 N N . ASP A 1 263 ? -3.824 -10.714 -23.588 1.00 63.38 263 ASP A N 1
ATOM 2114 C CA . ASP A 1 263 ? -5.131 -11.110 -24.131 1.00 63.38 263 ASP A CA 1
ATOM 2115 C C . ASP A 1 263 ? -5.792 -12.213 -23.289 1.00 63.38 263 ASP A C 1
ATOM 2117 O O . ASP A 1 263 ? -5.314 -13.344 -23.348 1.00 63.38 263 ASP A O 1
ATOM 2121 N N . PRO A 1 264 ? -6.910 -11.950 -22.581 1.00 55.97 264 PRO A N 1
ATOM 2122 C CA . PRO A 1 264 ? -7.557 -12.883 -21.660 1.00 55.97 264 PRO A CA 1
ATOM 2123 C C . PRO A 1 264 ? -7.941 -14.243 -22.262 1.00 55.97 264 PRO A C 1
ATOM 2125 O O . PRO A 1 264 ? -8.018 -15.210 -21.495 1.00 55.97 264 PRO A O 1
ATOM 2128 N N . GLY A 1 265 ? -8.158 -14.329 -23.582 1.00 59.94 265 GLY A N 1
ATOM 2129 C CA . GLY A 1 265 ? -8.522 -15.559 -24.294 1.00 59.94 265 GLY A CA 1
ATOM 2130 C C . GLY A 1 265 ? -7.367 -16.553 -24.466 1.00 59.94 265 GLY A C 1
ATOM 2131 O O . GLY A 1 265 ? -7.595 -17.759 -24.444 1.00 59.94 265 GLY A O 1
ATOM 2132 N N . ASN A 1 266 ? -6.123 -16.071 -24.528 1.00 53.00 266 ASN A N 1
ATOM 2133 C CA . ASN A 1 266 ? -4.915 -16.907 -24.587 1.00 53.00 266 ASN A CA 1
ATOM 2134 C C . ASN A 1 266 ? -4.400 -17.344 -23.198 1.00 53.00 266 ASN A C 1
ATOM 2136 O O . ASN A 1 266 ? -3.432 -18.092 -23.091 1.00 53.00 266 ASN A O 1
ATOM 2140 N N . ILE A 1 267 ? -5.048 -16.891 -22.120 1.00 54.12 267 ILE A N 1
ATOM 2141 C CA . ILE A 1 267 ? -4.595 -17.057 -20.721 1.00 54.12 267 ILE A CA 1
ATOM 2142 C C . ILE A 1 267 ? -5.257 -18.259 -20.044 1.00 54.12 267 ILE A C 1
ATOM 2144 O O . ILE A 1 267 ? -4.775 -18.748 -19.025 1.00 54.12 267 ILE A O 1
ATOM 2148 N N . ALA A 1 268 ? -6.362 -18.758 -20.598 1.00 49.34 268 ALA A N 1
ATOM 2149 C CA . ALA A 1 268 ? -7.194 -19.775 -19.958 1.00 49.34 268 ALA A CA 1
ATOM 2150 C C . ALA A 1 268 ? -6.483 -21.125 -19.705 1.00 49.34 268 ALA A C 1
ATOM 2152 O O . ALA A 1 268 ? -7.026 -21.961 -18.992 1.00 49.34 268 ALA A O 1
ATOM 2153 N N . GLY A 1 269 ? -5.285 -21.351 -20.262 1.00 49.47 269 GLY A N 1
ATOM 2154 C CA . GLY A 1 269 ? -4.634 -22.663 -20.260 1.00 49.47 269 GLY A CA 1
ATOM 2155 C C . GLY A 1 269 ? -3.497 -22.910 -19.260 1.00 49.47 269 GLY A C 1
ATOM 2156 O O . GLY A 1 269 ? -3.040 -24.046 -19.203 1.00 49.47 269 GLY A O 1
ATOM 2157 N N . GLY A 1 270 ? -2.992 -21.917 -18.511 1.00 50.75 270 GLY A N 1
ATOM 2158 C CA . GLY A 1 270 ? -1.632 -22.050 -17.946 1.00 50.75 270 GLY A CA 1
ATOM 2159 C C . GLY A 1 270 ? -1.347 -21.532 -16.537 1.00 50.75 270 GLY A C 1
ATOM 2160 O O . GLY A 1 270 ? -0.172 -21.453 -16.179 1.00 50.75 270 GLY A O 1
ATOM 2161 N N . CYS A 1 271 ? -2.348 -21.161 -15.735 1.00 55.72 271 CYS A N 1
ATOM 2162 C CA . CYS A 1 271 ? -2.113 -20.602 -14.395 1.00 55.72 271 CYS A CA 1
ATOM 2163 C C . CYS A 1 271 ? -2.966 -21.245 -13.317 1.00 55.72 271 CYS A C 1
ATOM 2165 O O . CYS A 1 271 ? -4.206 -21.255 -13.484 1.00 55.72 271 CYS A O 1
#

Foldseek 3Di:
DDQDDAVVVVVVVVQVVLVVVQWGWDKDWAQQPAPPFIKIKIKIHHDDPDPPCCVVDQDFAIKIWMFTQDRNDTDTFDIFGFGDDPPHHWYKDWADFQDLAPPRHTKTWIWIFGPDDPFGFTFIWIWGADPVVRHIDIETQAADQDPADAPPDADPVLCVQNVQQRDKDWGAGPVDRVDIYIHGTFSDWHWADDPPFRIKIKTWGFRHDDDPQFFTWIWIWIFRWHPVDPHIDTHGQDDTDTDGDGSVDDPVVVVVVVVVVVPPVVRVPTD

Sequence (271 aa):
MFAAPPLSEQFREVRARAAADGLSAETRNFDARGADDTSYLVVLKPETPAPGTWWKNTPASDELRVYDVHRGRLQLRFRFRPKELYGTHLVFRVDSLDDLDGSGADELIGSYAPVAMGAFDPIPVVLRFDDGASVYKLQPLVRQRPDIAVPDRPRLYERGAINRLRTRVVLKDAYNPHLRISGYHTEQYQLVSRGDTKPLLVTSYLLRAADHADSGLHQIEAFRLDVNRHRPILLSCYERVRYRPDPRRRTADFMPEAVKALDPGNIAGGC

Radius of gyration: 20.09 Å; chains: 1; bounding box: 48×50×60 Å

Secondary structure (DSSP, 8-state):
-PPPPPHHHHHHHHHHHHHHTTEEEEEEEE-TTSTT--EEEEEEEEPPPPTT-TTTSPPPPPEEEEEEEETTEEEEEEEE-BPPBTTB-EEEEEEEEE-SSSSSSPEEEEEEEE--SS----EEEEEEEEGGGTEEEEEES--SPP-PPPPSS--HHHHHHHHHHTSEEEEEBSS-TT-EEEEE--SEEEEEEETTEEEEEEEEEEEEPPPTTSPPEEEEEEEEEE-SSSS-EEEE-SPPEEE---TTS-HHHHHHHHHHHS-GGGSTT--

pLDDT: mean 86.72, std 12.63, range [49.34, 98.62]